Protein AF-A0A1C0VUK7-F1 (afdb_monomer_lite)

Foldseek 3Di:
DDPQDPQDPDKAFLVRLCVVLVNPDSVVVVVQCVLVPHDCVVRIDDSVSVNSSSVVSCCCPVVVDDPVVVSVVVVVVVQVPPDDDPVVVVVVVVVVVVVVVVVVVVVVVVVVVVVVVVVVVVVVVVVVVVVVVVVVVVVVVVVVCVVVVPPPPDVVVVVVCVVVDCPDDDDPDDDDDDDDDDDDPDDDDDD

pLDDT: mean 73.07, std 16.45, range [30.44, 89.5]

Sequence (191 aa):
MSDFKVTPEVQLNIAQMLERYQLEDEAILRRWAKLHGINSSRGFYYPTEVDLIDHVHHHIYNLGMSIADYQNLLDRRRNNAQPATESNKSIANQVADEAYDAIEMLTEQYSEAIDLMGERIADHFVDELDLSVMRHLAKKVKDRRKLNGQGKPNRFLQVIKAVLQPGGNTLLVPKSSEQASLELEHNHRLG

Structure (mmCIF, N/CA/C/O backbone):
data_AF-A0A1C0VUK7-F1
#
_entry.id   AF-A0A1C0VUK7-F1
#
loop_
_atom_site.group_PDB
_atom_site.id
_atom_site.type_symbol
_atom_site.label_atom_id
_atom_site.label_alt_id
_atom_site.label_comp_id
_atom_site.label_asym_id
_atom_site.label_entity_id
_atom_site.label_seq_id
_atom_site.pdbx_PDB_ins_code
_atom_site.Cartn_x
_atom_site.Cartn_y
_atom_site.Cartn_z
_atom_site.occupancy
_atom_site.B_iso_or_equiv
_atom_site.auth_seq_id
_atom_site.auth_comp_id
_atom_site.auth_asym_id
_atom_site.auth_atom_id
_atom_site.pdbx_PDB_model_num
ATOM 1 N N . MET A 1 1 ? 8.438 3.038 8.814 1.00 39.16 1 MET A N 1
ATOM 2 C CA . MET A 1 1 ? 9.351 4.170 8.541 1.00 39.16 1 MET A CA 1
ATOM 3 C C . MET A 1 1 ? 9.801 4.009 7.100 1.00 39.16 1 MET A C 1
ATOM 5 O O . MET A 1 1 ? 10.040 2.881 6.703 1.00 39.16 1 MET A O 1
ATOM 9 N N . SER A 1 2 ? 9.753 5.073 6.303 1.00 42.59 2 SER A N 1
ATOM 10 C CA . SER A 1 2 ? 10.046 5.026 4.866 1.00 42.59 2 SER A CA 1
ATOM 11 C C . SER A 1 2 ? 11.547 4.805 4.644 1.00 42.59 2 SER A C 1
ATOM 13 O O . SER A 1 2 ? 12.337 5.586 5.164 1.00 42.59 2 SER A O 1
ATOM 15 N N . ASP A 1 3 ? 11.931 3.765 3.900 1.00 58.56 3 ASP A N 1
ATOM 16 C CA . ASP A 1 3 ? 13.336 3.453 3.564 1.00 58.56 3 ASP A CA 1
ATOM 17 C C . ASP A 1 3 ? 13.929 4.372 2.479 1.00 58.56 3 ASP A C 1
ATOM 19 O O . ASP A 1 3 ? 15.081 4.203 2.075 1.00 58.56 3 ASP A O 1
ATOM 23 N N . PHE A 1 4 ? 13.149 5.334 1.979 1.00 60.16 4 PHE A N 1
ATOM 24 C CA . PHE A 1 4 ? 13.616 6.301 0.992 1.00 60.16 4 PHE A CA 1
ATOM 25 C C . PHE A 1 4 ? 14.641 7.242 1.624 1.00 60.16 4 PHE A C 1
ATOM 27 O O . PHE A 1 4 ? 14.366 7.921 2.619 1.00 60.16 4 PHE A O 1
ATOM 34 N N . LYS A 1 5 ? 15.847 7.268 1.053 1.00 67.38 5 LYS A N 1
ATOM 35 C CA . LYS A 1 5 ? 16.922 8.141 1.524 1.00 67.38 5 LYS A CA 1
ATOM 36 C C . LYS A 1 5 ? 16.628 9.553 1.029 1.00 67.38 5 LYS A C 1
ATOM 38 O O . LYS A 1 5 ? 16.150 9.726 -0.085 1.00 67.38 5 LYS A O 1
ATOM 43 N N . VAL A 1 6 ? 16.950 10.576 1.826 1.00 71.50 6 VAL A N 1
ATOM 44 C CA . VAL A 1 6 ? 16.711 11.984 1.449 1.00 71.50 6 VAL A CA 1
ATOM 45 C C . VAL A 1 6 ? 17.299 12.253 0.063 1.00 71.50 6 VAL A C 1
ATOM 47 O O . VAL A 1 6 ? 18.496 12.008 -0.150 1.00 71.50 6 VAL A O 1
ATOM 50 N N . THR A 1 7 ? 16.458 12.690 -0.876 1.00 70.12 7 THR A N 1
ATOM 51 C CA . THR A 1 7 ? 16.862 13.024 -2.243 1.00 70.12 7 THR A CA 1
ATOM 52 C C . THR A 1 7 ? 17.975 14.070 -2.190 1.00 70.12 7 THR A C 1
ATOM 54 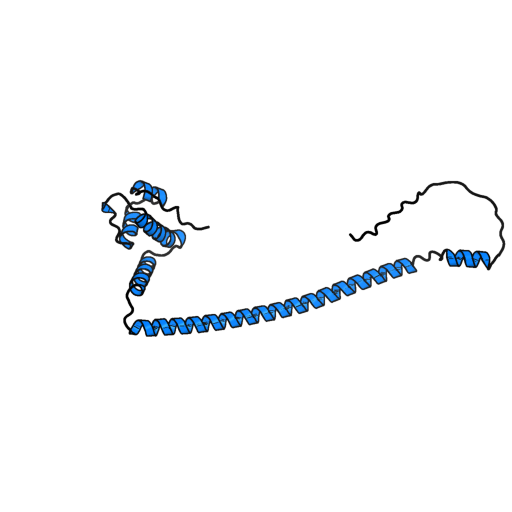O O . THR A 1 7 ? 17.817 15.091 -1.517 1.00 70.12 7 THR A O 1
ATOM 57 N N . PRO A 1 8 ? 19.131 13.827 -2.825 1.00 73.31 8 PRO A N 1
ATOM 58 C CA . PRO A 1 8 ? 20.230 14.780 -2.791 1.00 73.31 8 PRO A CA 1
ATOM 59 C C . PRO A 1 8 ? 19.867 16.039 -3.586 1.00 73.31 8 PRO A C 1
ATOM 61 O O . PRO A 1 8 ? 19.327 15.951 -4.680 1.00 73.31 8 PRO A O 1
ATOM 64 N N . GLU A 1 9 ? 20.222 17.218 -3.078 1.00 72.88 9 GLU A N 1
ATOM 65 C CA . GLU A 1 9 ? 20.041 18.486 -3.810 1.00 72.88 9 GLU A CA 1
ATOM 66 C C . GLU A 1 9 ? 21.128 18.710 -4.881 1.00 72.88 9 GLU A C 1
ATOM 68 O O . GLU A 1 9 ? 21.025 19.602 -5.723 1.00 72.88 9 GLU A O 1
ATOM 73 N N . VAL A 1 10 ? 22.182 17.888 -4.859 1.00 79.88 10 VAL A N 1
ATOM 74 C CA . VAL A 1 10 ? 23.380 18.008 -5.698 1.00 79.88 10 VAL A CA 1
ATOM 75 C C . VAL A 1 10 ? 23.589 16.722 -6.497 1.00 79.88 10 VAL A C 1
ATOM 77 O O . VAL A 1 10 ? 23.174 15.640 -6.088 1.00 79.88 10 VAL A O 1
ATOM 80 N N . GLN A 1 11 ? 24.247 16.842 -7.650 1.00 84.81 11 GLN A N 1
ATOM 81 C CA . GLN A 1 11 ? 24.650 15.693 -8.458 1.00 84.81 11 GLN A CA 1
ATOM 82 C C . GLN A 1 11 ? 25.606 14.789 -7.671 1.00 84.81 11 GLN A C 1
ATOM 84 O O . GLN A 1 11 ? 26.551 15.276 -7.048 1.00 84.81 11 GLN A O 1
ATOM 89 N N . LEU A 1 12 ? 25.374 13.479 -7.733 1.00 84.50 12 LEU A N 1
ATOM 90 C CA . LEU A 1 12 ? 26.200 12.483 -7.053 1.00 84.50 12 LEU A CA 1
ATOM 91 C C . LEU A 1 12 ? 27.107 11.765 -8.045 1.00 84.50 12 LEU A C 1
ATOM 93 O O . LEU A 1 12 ? 26.668 11.358 -9.118 1.00 84.50 12 LEU A O 1
ATOM 97 N N . ASN A 1 13 ? 28.372 11.575 -7.687 1.00 88.25 13 ASN A N 1
ATOM 98 C CA . ASN A 1 13 ? 29.284 10.748 -8.473 1.00 88.25 13 ASN A CA 1
ATOM 99 C C . ASN A 1 13 ? 29.038 9.244 -8.221 1.00 88.25 13 ASN A C 1
ATOM 101 O O . ASN A 1 13 ? 28.309 8.853 -7.308 1.00 88.25 13 ASN A O 1
ATOM 105 N N . ILE A 1 14 ? 29.657 8.382 -9.033 1.00 85.56 14 ILE A N 1
ATOM 106 C CA . ILE A 1 14 ? 29.506 6.919 -8.911 1.00 85.56 14 ILE A CA 1
ATOM 107 C C . ILE A 1 14 ? 29.899 6.414 -7.514 1.00 85.56 14 ILE A C 1
ATOM 109 O O . ILE A 1 14 ? 29.173 5.608 -6.944 1.00 85.56 14 ILE A O 1
ATOM 113 N N . ALA A 1 15 ? 31.000 6.905 -6.939 1.00 86.38 15 ALA A N 1
ATOM 114 C CA . ALA A 1 15 ? 31.465 6.468 -5.621 1.00 86.38 15 ALA A CA 1
ATOM 115 C C . ALA A 1 15 ? 30.451 6.795 -4.510 1.00 86.38 15 ALA A C 1
ATOM 117 O O . ALA A 1 15 ? 30.138 5.937 -3.691 1.00 86.38 15 ALA A O 1
ATOM 118 N N . GLN A 1 16 ? 29.872 7.997 -4.541 1.00 88.00 16 GLN A N 1
ATOM 119 C CA . GLN A 1 16 ? 28.822 8.433 -3.620 1.00 88.00 16 GLN A CA 1
ATOM 120 C C . GLN A 1 16 ? 27.546 7.604 -3.782 1.00 88.00 16 GLN A C 1
ATOM 122 O O . GLN A 1 16 ? 26.883 7.304 -2.795 1.00 88.00 16 GLN A O 1
ATOM 127 N N . MET A 1 17 ? 27.201 7.206 -5.009 1.00 87.06 17 MET A N 1
ATOM 128 C CA . MET A 1 17 ? 26.064 6.316 -5.256 1.00 87.06 17 MET A CA 1
ATOM 129 C C . MET A 1 17 ? 26.317 4.907 -4.707 1.00 87.06 17 MET A C 1
ATOM 131 O O . MET A 1 17 ? 25.441 4.342 -4.059 1.00 87.06 17 MET A O 1
ATOM 135 N N . LEU A 1 18 ? 27.511 4.348 -4.921 1.00 88.31 18 LEU A N 1
ATOM 136 C CA . LEU A 1 18 ? 27.880 3.030 -4.396 1.00 88.31 18 LEU A CA 1
ATOM 137 C C . LEU A 1 18 ? 27.868 3.009 -2.865 1.00 88.31 18 LEU A C 1
ATOM 139 O O . LEU A 1 18 ? 27.258 2.122 -2.274 1.00 88.31 18 LEU A O 1
ATOM 143 N N . GLU A 1 19 ? 28.451 4.027 -2.229 1.00 86.94 19 GLU A N 1
ATOM 144 C CA . GLU A 1 19 ? 28.416 4.197 -0.774 1.00 86.94 19 GLU A CA 1
ATOM 145 C C . GLU A 1 19 ? 26.977 4.357 -0.269 1.00 86.94 19 GLU A C 1
ATOM 147 O O . GLU A 1 19 ? 26.558 3.685 0.677 1.00 86.94 19 GLU A O 1
ATOM 152 N N . ARG A 1 20 ? 26.178 5.190 -0.948 1.00 85.94 20 ARG A N 1
ATOM 153 C CA . ARG A 1 20 ? 24.778 5.415 -0.592 1.00 85.94 20 ARG A CA 1
ATOM 154 C C . ARG A 1 20 ? 23.975 4.127 -0.645 1.00 85.94 20 ARG A C 1
ATOM 156 O O . ARG A 1 20 ? 23.164 3.935 0.244 1.00 85.94 20 ARG A O 1
ATOM 163 N N . TYR A 1 21 ? 24.162 3.250 -1.621 1.00 85.25 21 TYR A N 1
ATOM 164 C CA . TYR A 1 21 ? 23.374 2.016 -1.739 1.00 85.25 21 TYR A CA 1
ATOM 165 C C . TYR A 1 21 ? 24.074 0.772 -1.185 1.00 85.25 21 TYR A C 1
ATOM 167 O O . TYR A 1 21 ? 23.543 -0.322 -1.330 1.00 85.25 21 TYR A O 1
ATOM 175 N N . GLN A 1 22 ? 25.238 0.934 -0.543 1.00 85.69 22 GLN A N 1
ATOM 176 C CA . GLN A 1 22 ? 26.073 -0.174 -0.060 1.00 85.69 22 GLN A CA 1
ATOM 177 C C . GLN A 1 22 ? 26.335 -1.218 -1.160 1.00 85.69 22 GLN A C 1
ATOM 179 O O . GLN A 1 22 ? 26.301 -2.424 -0.928 1.00 85.69 22 GLN A O 1
ATOM 184 N N . LEU A 1 23 ? 26.561 -0.739 -2.384 1.00 85.25 23 LEU A N 1
ATOM 185 C CA . LEU A 1 23 ? 26.831 -1.579 -3.543 1.00 85.25 23 LEU A CA 1
ATOM 186 C C . LEU A 1 23 ? 28.338 -1.781 -3.686 1.00 85.25 23 LEU A C 1
ATOM 188 O O . LEU A 1 23 ? 29.099 -0.818 -3.736 1.00 85.25 23 LEU A O 1
ATOM 192 N N . GLU A 1 24 ? 28.755 -3.037 -3.812 1.00 83.69 24 GLU A N 1
ATOM 193 C CA . GLU A 1 24 ? 30.164 -3.399 -4.014 1.00 83.69 24 GLU A CA 1
ATOM 194 C C . GLU A 1 24 ? 30.605 -3.265 -5.480 1.00 83.69 24 GLU A C 1
ATOM 196 O O . GLU A 1 24 ? 31.791 -3.104 -5.760 1.00 83.69 24 GLU A O 1
ATOM 201 N N . ASP A 1 25 ? 29.655 -3.313 -6.422 1.00 85.94 25 ASP A N 1
ATOM 202 C CA . ASP A 1 25 ? 29.933 -3.351 -7.858 1.00 85.94 25 ASP A CA 1
ATOM 203 C C . ASP A 1 25 ? 29.197 -2.242 -8.626 1.00 85.94 25 ASP A C 1
ATOM 205 O O . ASP A 1 25 ? 27.964 -2.133 -8.624 1.00 85.94 25 ASP A O 1
ATOM 209 N N . GLU A 1 26 ? 29.972 -1.454 -9.372 1.00 86.62 26 GLU A N 1
ATOM 210 C CA . GLU A 1 26 ? 29.486 -0.447 -10.314 1.00 86.62 26 GLU A CA 1
ATOM 211 C C . GLU A 1 26 ? 28.596 -1.051 -11.410 1.00 86.62 26 GLU A C 1
ATOM 213 O O . GLU A 1 26 ? 27.672 -0.393 -11.902 1.00 86.62 26 GLU A O 1
ATOM 218 N N . ALA A 1 27 ? 28.810 -2.315 -11.781 1.00 85.75 27 ALA A N 1
ATOM 219 C CA . ALA A 1 27 ? 27.993 -2.987 -12.780 1.00 85.75 27 ALA A CA 1
ATOM 220 C C . ALA A 1 27 ? 26.525 -3.112 -12.342 1.00 85.75 27 ALA A C 1
ATOM 222 O O . ALA A 1 27 ? 25.633 -3.035 -13.192 1.00 85.75 27 ALA A O 1
ATOM 223 N N . ILE A 1 28 ? 26.253 -3.260 -11.040 1.00 85.81 28 ILE A N 1
ATOM 224 C CA . ILE A 1 28 ? 24.886 -3.323 -10.500 1.00 85.81 28 ILE A CA 1
ATOM 225 C C . ILE A 1 28 ? 24.210 -1.961 -10.658 1.00 85.81 28 ILE A C 1
ATOM 227 O O . ILE A 1 28 ? 23.118 -1.872 -11.223 1.00 85.81 28 ILE A O 1
ATOM 231 N N . LEU A 1 29 ? 24.905 -0.889 -10.274 1.00 86.25 29 LEU A N 1
ATOM 232 C CA . LEU A 1 29 ? 24.411 0.478 -10.422 1.00 86.25 29 LEU A CA 1
ATOM 233 C C . LEU A 1 29 ? 24.131 0.829 -11.895 1.00 86.25 29 LEU A C 1
ATOM 235 O O . LEU A 1 29 ? 23.090 1.398 -12.222 1.00 86.25 29 LEU A O 1
ATOM 239 N N . ARG A 1 30 ? 25.016 0.423 -12.814 1.00 87.44 30 ARG A N 1
ATOM 240 C CA . ARG A 1 30 ? 24.817 0.600 -14.264 1.00 87.44 30 ARG A CA 1
ATOM 241 C C . ARG A 1 30 ? 23.620 -0.187 -14.793 1.00 87.44 30 ARG A C 1
ATOM 243 O O . ARG A 1 30 ? 22.896 0.308 -15.656 1.00 87.44 30 ARG A O 1
ATOM 250 N N . ARG A 1 31 ? 23.389 -1.407 -14.294 1.00 86.62 31 ARG A N 1
ATOM 251 C CA . ARG A 1 31 ? 22.198 -2.196 -14.655 1.00 86.62 31 ARG A CA 1
ATOM 252 C C . ARG A 1 31 ? 20.924 -1.490 -14.212 1.00 86.62 31 ARG A C 1
ATOM 254 O O . ARG A 1 31 ? 19.985 -1.428 -14.995 1.00 86.62 31 ARG A O 1
ATOM 261 N N . TRP A 1 32 ? 20.908 -0.923 -13.011 1.00 88.38 32 TRP A N 1
ATOM 262 C CA . TRP A 1 32 ? 19.764 -0.175 -12.489 1.00 88.38 32 TRP A CA 1
ATOM 263 C C . TRP A 1 32 ? 19.473 1.094 -13.270 1.00 88.38 32 TRP A C 1
ATOM 265 O O . TRP A 1 32 ? 18.335 1.329 -13.664 1.00 88.38 32 TRP A O 1
ATOM 275 N N . ALA A 1 33 ? 20.512 1.861 -13.581 1.00 87.00 33 ALA A N 1
ATOM 276 C CA . ALA A 1 33 ? 20.399 3.032 -14.435 1.00 87.00 33 ALA A CA 1
ATOM 277 C C . ALA A 1 33 ? 19.828 2.679 -15.818 1.00 87.00 33 ALA A C 1
ATOM 279 O O . ALA A 1 33 ? 18.946 3.371 -16.328 1.00 87.00 33 ALA A O 1
ATOM 280 N N . LYS A 1 34 ? 20.250 1.544 -16.391 1.00 88.38 34 LYS A N 1
ATOM 281 C CA . LYS A 1 34 ? 19.739 1.057 -17.678 1.00 88.38 34 LYS A CA 1
ATOM 282 C C . LYS A 1 34 ? 18.237 0.749 -17.653 1.00 88.38 34 LYS A C 1
ATOM 284 O O . LYS A 1 34 ? 17.593 0.943 -18.680 1.00 88.38 34 LYS A O 1
ATOM 289 N N . LEU A 1 35 ? 17.671 0.321 -16.518 1.00 86.19 35 LEU A N 1
ATOM 290 C CA . LEU A 1 35 ? 16.224 0.065 -16.387 1.00 86.19 35 LEU A CA 1
ATOM 291 C C . LEU A 1 35 ? 15.389 1.324 -16.641 1.00 86.19 35 LEU A C 1
ATOM 293 O O . LEU A 1 35 ? 14.294 1.232 -17.182 1.00 86.19 35 LEU A O 1
ATOM 297 N N . HIS A 1 36 ? 15.939 2.491 -16.311 1.00 84.75 36 HIS A N 1
ATOM 298 C CA . HIS A 1 36 ? 15.297 3.793 -16.505 1.00 84.75 36 HIS A CA 1
ATOM 299 C C . HIS A 1 36 ? 15.849 4.573 -17.703 1.00 84.75 36 HIS A C 1
ATOM 301 O O . HIS A 1 36 ? 15.517 5.739 -17.890 1.00 84.75 36 HIS A O 1
ATOM 307 N N . GLY A 1 37 ? 16.707 3.956 -18.524 1.00 82.69 37 GLY A N 1
ATOM 308 C CA . GLY A 1 37 ? 17.339 4.625 -19.665 1.00 82.69 37 GLY A CA 1
ATOM 309 C C . GLY A 1 37 ? 18.333 5.729 -19.280 1.00 82.69 37 GLY A C 1
ATOM 310 O O . GLY A 1 37 ? 18.647 6.583 -20.109 1.00 82.69 37 GLY A O 1
ATOM 311 N N . ILE A 1 38 ? 18.837 5.721 -18.044 1.00 85.88 38 ILE A N 1
ATOM 312 C CA . ILE A 1 38 ? 19.801 6.703 -17.541 1.00 85.88 38 ILE A CA 1
ATOM 313 C C . ILE A 1 38 ? 21.184 6.418 -18.140 1.00 85.88 38 ILE A C 1
ATOM 315 O O . ILE A 1 38 ? 21.652 5.276 -18.177 1.00 85.88 38 ILE A O 1
ATOM 319 N N . ASN A 1 39 ? 21.869 7.467 -18.601 1.00 81.75 39 ASN A N 1
ATOM 320 C CA . ASN A 1 39 ? 23.201 7.343 -19.187 1.00 81.75 39 ASN A CA 1
ATOM 321 C C . ASN A 1 39 ? 24.304 7.390 -18.114 1.00 81.75 39 ASN A C 1
ATOM 323 O O . ASN A 1 39 ? 24.876 8.445 -17.839 1.00 81.75 39 ASN A O 1
ATOM 327 N N . SER A 1 40 ? 24.664 6.223 -17.574 1.00 72.38 40 SER A N 1
ATOM 328 C CA . SER A 1 40 ? 25.725 6.070 -16.563 1.00 72.38 40 SER A CA 1
ATOM 329 C C . SER A 1 40 ? 27.145 6.389 -17.044 1.00 72.38 40 SER A C 1
ATOM 331 O O . SER A 1 40 ? 28.065 6.444 -16.232 1.00 72.38 40 SER A O 1
ATOM 333 N N . SER A 1 41 ? 27.374 6.586 -18.347 1.00 74.38 41 SER A N 1
ATOM 334 C CA . SER A 1 41 ? 28.716 6.867 -18.887 1.00 74.38 41 SER A CA 1
ATOM 335 C C . SER A 1 41 ? 29.232 8.266 -18.538 1.00 74.38 41 SER A C 1
ATOM 337 O O . SER A 1 41 ? 30.395 8.565 -18.787 1.00 74.38 41 SER A O 1
ATOM 339 N N . ARG A 1 42 ? 28.380 9.123 -17.962 1.00 79.12 42 ARG A N 1
ATOM 340 C CA . ARG A 1 42 ? 28.719 10.494 -17.557 1.00 79.12 42 ARG A CA 1
ATOM 341 C C . ARG A 1 42 ? 29.528 10.565 -16.259 1.00 79.12 42 ARG A C 1
ATOM 343 O O . ARG A 1 42 ? 30.191 11.565 -16.026 1.00 79.12 42 ARG A O 1
ATOM 350 N N . GLY A 1 43 ? 29.499 9.518 -15.432 1.00 79.50 43 GLY A N 1
ATOM 351 C CA . GLY A 1 43 ? 30.227 9.482 -14.155 1.00 79.50 43 GLY A CA 1
ATOM 352 C C . GLY A 1 43 ? 29.537 10.206 -12.991 1.00 79.50 43 GLY A C 1
ATOM 353 O O . GLY A 1 43 ? 30.047 10.174 -11.870 1.00 79.50 43 GLY A O 1
ATOM 354 N N . PHE A 1 44 ? 28.379 10.821 -13.233 1.00 85.44 44 PHE A N 1
ATOM 355 C CA . PHE A 1 44 ? 27.551 11.501 -12.238 1.00 85.44 44 PHE A CA 1
ATOM 356 C C . PHE A 1 44 ? 26.060 11.282 -12.524 1.00 85.44 44 PHE A C 1
ATOM 358 O O . PHE A 1 44 ? 25.684 11.016 -13.667 1.00 85.44 44 PHE A O 1
ATOM 365 N N . TYR A 1 45 ? 25.242 11.398 -11.479 1.00 86.62 45 TYR A N 1
ATOM 366 C CA . TYR A 1 45 ? 23.795 11.213 -11.475 1.00 86.62 45 TYR A CA 1
ATOM 367 C C . TYR A 1 45 ? 23.105 12.480 -10.971 1.00 86.62 45 TYR A C 1
ATOM 369 O O . TYR A 1 45 ? 23.492 13.043 -9.942 1.00 86.62 45 TYR A O 1
ATOM 377 N N . TYR A 1 46 ? 22.079 12.929 -11.687 1.00 88.75 46 TYR A N 1
ATOM 378 C CA . TYR A 1 46 ? 21.235 14.044 -11.262 1.00 88.75 46 TYR A CA 1
ATOM 379 C C . TYR A 1 46 ? 20.299 13.628 -10.120 1.00 88.75 46 TYR A C 1
ATOM 381 O O . TYR A 1 46 ? 19.912 12.465 -10.065 1.00 88.75 46 TYR A O 1
ATOM 389 N N . PRO A 1 47 ? 19.853 14.558 -9.257 1.00 86.06 47 PRO A N 1
ATOM 390 C CA . PRO A 1 47 ? 18.880 14.273 -8.196 1.00 86.06 47 PRO A CA 1
ATOM 391 C C . PRO A 1 47 ? 17.671 13.440 -8.644 1.00 86.06 47 PRO A C 1
ATOM 393 O O . PRO A 1 47 ? 17.333 12.441 -8.020 1.00 86.06 47 PRO A O 1
ATOM 396 N N . THR A 1 48 ? 17.095 13.782 -9.798 1.00 85.69 48 THR A N 1
ATOM 397 C CA . THR A 1 48 ? 15.962 13.061 -10.392 1.00 85.69 48 THR A CA 1
ATOM 398 C C . THR A 1 48 ? 16.314 11.637 -10.820 1.00 85.69 48 THR A C 1
ATOM 400 O O . THR A 1 48 ? 15.472 10.747 -10.779 1.00 85.69 48 THR A O 1
ATOM 403 N N . GLU A 1 49 ? 17.556 11.399 -11.237 1.00 87.56 49 GLU A N 1
ATOM 404 C CA . GLU A 1 49 ? 18.059 10.066 -11.560 1.00 87.56 49 GLU A CA 1
ATOM 405 C C . GLU A 1 49 ? 18.311 9.265 -10.281 1.00 87.56 49 GLU A C 1
ATOM 407 O O . GLU A 1 49 ? 18.031 8.070 -10.254 1.00 87.56 49 GLU A O 1
ATOM 412 N N . VAL A 1 50 ? 18.775 9.912 -9.208 1.00 87.19 50 VAL A N 1
ATOM 413 C CA . VAL A 1 50 ? 18.947 9.277 -7.895 1.00 87.19 50 VAL A CA 1
ATOM 414 C C . VAL A 1 50 ? 17.609 8.788 -7.348 1.00 87.19 50 VAL A C 1
ATOM 416 O O . VAL A 1 50 ? 17.550 7.657 -6.882 1.00 87.19 50 VAL A O 1
ATOM 419 N N . ASP A 1 51 ? 16.526 9.557 -7.487 1.00 86.81 51 ASP A N 1
ATOM 420 C CA . ASP A 1 51 ? 15.180 9.112 -7.088 1.00 86.81 51 ASP A CA 1
ATOM 421 C C . ASP A 1 51 ? 14.751 7.834 -7.828 1.00 86.81 51 ASP A C 1
ATOM 423 O O . ASP A 1 51 ? 14.229 6.887 -7.233 1.00 86.81 51 ASP A O 1
ATOM 427 N N . LEU A 1 52 ? 15.026 7.765 -9.134 1.00 87.81 52 LEU A N 1
ATOM 428 C CA . LEU A 1 52 ? 14.744 6.574 -9.937 1.00 87.81 52 LEU A CA 1
ATOM 429 C C . LEU A 1 52 ? 15.575 5.372 -9.475 1.00 87.81 52 LEU A C 1
ATOM 431 O O . LEU A 1 52 ? 15.062 4.253 -9.449 1.00 87.81 52 LEU A O 1
ATOM 435 N N . ILE A 1 53 ? 16.829 5.585 -9.075 1.00 88.44 53 ILE A N 1
ATOM 436 C CA . ILE A 1 53 ? 17.674 4.532 -8.503 1.00 88.44 53 ILE A CA 1
ATOM 437 C C . ILE A 1 53 ? 17.190 4.121 -7.103 1.00 88.44 53 ILE A C 1
ATOM 439 O O . ILE A 1 53 ? 17.144 2.924 -6.825 1.00 88.44 53 ILE A O 1
ATOM 443 N N . ASP A 1 54 ? 16.747 5.056 -6.259 1.00 87.81 54 ASP A N 1
ATOM 444 C CA . ASP A 1 54 ? 16.120 4.779 -4.955 1.00 87.81 54 ASP A CA 1
ATOM 445 C C . ASP A 1 54 ? 14.894 3.867 -5.137 1.00 87.81 54 ASP A C 1
ATOM 447 O O . ASP A 1 54 ? 14.721 2.885 -4.411 1.00 87.81 54 ASP A O 1
ATOM 451 N N . HIS A 1 55 ? 14.081 4.119 -6.170 1.00 88.31 55 HIS A N 1
ATOM 452 C CA . HIS A 1 55 ? 12.942 3.266 -6.510 1.00 88.31 55 HIS A CA 1
ATOM 453 C C . HIS A 1 55 ? 13.375 1.841 -6.876 1.00 88.31 55 HIS A C 1
ATOM 455 O O . HIS A 1 55 ? 12.718 0.881 -6.463 1.00 88.31 55 HIS A O 1
ATOM 461 N N . VAL A 1 56 ? 14.449 1.689 -7.658 1.00 88.44 56 VAL A N 1
ATOM 462 C CA . VAL A 1 56 ? 14.999 0.371 -8.018 1.00 88.44 56 VAL A CA 1
ATOM 463 C C . VAL A 1 56 ? 15.514 -0.342 -6.772 1.00 88.44 56 VAL A C 1
ATOM 465 O O . VAL A 1 56 ? 15.145 -1.490 -6.537 1.00 88.44 56 VAL A O 1
ATOM 468 N N . HIS A 1 57 ? 16.316 0.345 -5.958 1.00 88.75 57 HIS A N 1
ATOM 469 C CA . HIS A 1 57 ? 16.880 -0.199 -4.728 1.00 88.75 57 HIS A CA 1
ATOM 470 C C . HIS A 1 57 ? 15.776 -0.697 -3.791 1.00 88.75 57 HIS A C 1
ATOM 472 O O . HIS A 1 57 ? 15.822 -1.836 -3.333 1.00 88.75 57 HIS A O 1
ATOM 478 N N . HIS A 1 58 ? 14.738 0.112 -3.565 1.00 87.19 58 HIS A N 1
ATOM 479 C CA . HIS A 1 58 ? 13.618 -0.271 -2.713 1.00 87.19 58 HIS A CA 1
ATOM 480 C C . HIS A 1 58 ? 12.908 -1.537 -3.213 1.00 87.19 58 HIS A C 1
ATOM 482 O O . HIS A 1 58 ? 12.681 -2.467 -2.444 1.00 87.19 58 HIS A O 1
ATOM 488 N N . HIS A 1 59 ? 12.588 -1.618 -4.505 1.00 85.75 59 HIS A N 1
ATOM 489 C CA . HIS A 1 59 ? 11.841 -2.767 -5.019 1.00 85.75 59 HIS A CA 1
ATOM 490 C C . HIS A 1 59 ? 12.700 -4.031 -5.075 1.00 85.75 59 HIS A C 1
ATOM 492 O O . HIS A 1 59 ? 12.236 -5.103 -4.703 1.00 85.75 59 HIS A O 1
ATOM 498 N N . ILE A 1 60 ? 13.954 -3.919 -5.505 1.00 86.31 60 ILE A N 1
ATOM 499 C CA . ILE A 1 60 ? 14.809 -5.090 -5.709 1.00 86.31 60 ILE A CA 1
ATOM 500 C C . ILE A 1 60 ? 15.417 -5.575 -4.393 1.00 86.31 60 ILE A C 1
ATOM 502 O O . ILE A 1 60 ? 15.321 -6.760 -4.086 1.00 86.31 60 ILE A O 1
ATOM 506 N N . TYR A 1 61 ? 16.024 -4.685 -3.606 1.00 83.56 61 TYR A N 1
ATOM 507 C CA . TYR A 1 61 ? 16.716 -5.081 -2.377 1.00 83.56 61 TYR A CA 1
ATOM 508 C C . TYR A 1 61 ? 15.799 -5.113 -1.159 1.00 83.56 61 TYR A C 1
ATOM 510 O O . TYR A 1 61 ? 15.872 -6.070 -0.393 1.00 83.56 61 TYR A O 1
ATOM 518 N N . ASN A 1 62 ? 14.918 -4.124 -0.974 1.00 82.50 62 ASN A N 1
ATOM 519 C CA . ASN A 1 62 ? 14.099 -4.084 0.245 1.00 82.50 62 ASN A CA 1
ATOM 520 C C . ASN A 1 62 ? 12.863 -4.987 0.127 1.00 82.50 62 ASN A C 1
ATOM 522 O O . ASN A 1 62 ? 12.504 -5.657 1.091 1.00 82.50 62 ASN A O 1
ATOM 526 N N . LEU A 1 63 ? 12.219 -5.023 -1.046 1.00 84.81 63 LEU A N 1
ATOM 527 C CA . LEU A 1 63 ? 11.036 -5.859 -1.295 1.00 84.81 63 LEU A CA 1
ATOM 528 C C . LEU A 1 63 ? 11.367 -7.225 -1.919 1.00 84.81 63 LEU A C 1
ATOM 530 O O . LEU A 1 63 ? 10.466 -8.042 -2.098 1.00 84.81 63 LEU A O 1
ATOM 534 N N . GLY A 1 64 ? 12.635 -7.487 -2.258 1.00 85.19 64 GLY A N 1
ATOM 535 C CA . GLY A 1 64 ? 13.066 -8.766 -2.832 1.00 85.19 64 GLY A CA 1
ATOM 536 C C . GLY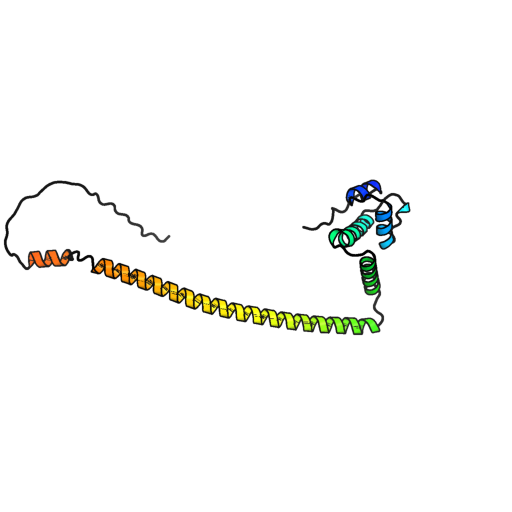 A 1 64 ? 12.512 -9.053 -4.234 1.00 85.19 64 GLY A C 1
ATOM 537 O O . GLY A 1 64 ? 12.430 -10.214 -4.633 1.00 85.19 64 GLY A O 1
ATOM 538 N N . MET A 1 65 ? 12.099 -8.025 -4.982 1.00 87.50 65 MET A N 1
ATOM 539 C CA . MET A 1 65 ? 11.559 -8.169 -6.336 1.00 87.50 65 MET A CA 1
ATOM 540 C C . MET A 1 65 ? 12.663 -8.544 -7.329 1.00 87.50 65 MET A C 1
ATOM 542 O O . MET A 1 65 ? 13.752 -7.966 -7.323 1.00 87.50 65 MET A O 1
ATOM 546 N N . SER A 1 66 ? 12.380 -9.474 -8.245 1.00 87.75 66 SER A N 1
ATOM 547 C CA . SER A 1 66 ? 13.334 -9.801 -9.303 1.00 87.75 66 SER A CA 1
ATOM 548 C C . SER A 1 66 ? 13.466 -8.650 -10.313 1.00 87.75 66 SER A C 1
ATOM 550 O O . SER A 1 66 ? 12.536 -7.872 -10.533 1.00 87.75 66 SER A O 1
ATOM 552 N N . ILE A 1 67 ? 14.617 -8.554 -10.990 1.00 85.19 67 ILE A N 1
ATOM 553 C CA . ILE A 1 67 ? 14.831 -7.550 -12.050 1.00 85.19 67 ILE A CA 1
ATOM 554 C C . ILE A 1 67 ? 13.788 -7.701 -13.173 1.00 85.19 67 ILE A C 1
ATOM 556 O O . ILE A 1 67 ? 13.347 -6.697 -13.729 1.00 85.19 67 ILE A O 1
ATOM 560 N N . ALA A 1 68 ? 13.377 -8.934 -13.493 1.00 85.06 68 ALA A N 1
ATOM 561 C CA . ALA A 1 68 ? 12.371 -9.207 -14.519 1.00 85.06 68 ALA A CA 1
ATOM 562 C C . ALA A 1 68 ? 10.978 -8.710 -14.098 1.00 85.06 68 ALA A C 1
ATOM 564 O O . ALA A 1 68 ? 10.284 -8.072 -14.887 1.00 85.06 68 ALA A O 1
ATOM 565 N N . ASP A 1 69 ? 10.594 -8.924 -12.839 1.00 85.25 69 ASP A N 1
ATOM 566 C CA . ASP A 1 69 ? 9.323 -8.422 -12.304 1.00 85.25 69 ASP A CA 1
ATOM 567 C C . ASP A 1 69 ? 9.307 -6.895 -12.239 1.00 85.25 69 ASP A C 1
ATOM 569 O O . ASP A 1 69 ? 8.303 -6.262 -12.570 1.00 85.25 69 ASP A O 1
ATOM 573 N N . TYR A 1 70 ? 10.445 -6.289 -11.897 1.00 86.62 70 TYR A N 1
ATOM 574 C CA . TYR A 1 70 ? 10.589 -4.840 -11.917 1.00 86.62 70 TYR A CA 1
ATOM 575 C C . TYR A 1 70 ? 10.474 -4.267 -13.338 1.00 86.62 70 TYR A C 1
ATOM 577 O O . TYR A 1 70 ? 9.817 -3.246 -13.537 1.00 86.62 70 TYR A O 1
ATOM 585 N N . GLN A 1 71 ? 11.051 -4.934 -14.343 1.00 85.81 71 GLN A N 1
ATOM 586 C CA . GLN A 1 71 ? 10.871 -4.566 -15.753 1.00 85.81 71 GLN A CA 1
ATOM 587 C C . GLN A 1 71 ? 9.403 -4.668 -16.177 1.00 85.81 71 GLN A C 1
ATOM 589 O O . GLN A 1 71 ? 8.864 -3.700 -16.707 1.00 85.81 71 GLN A O 1
ATOM 594 N N . ASN A 1 72 ? 8.721 -5.765 -15.838 1.00 85.62 72 ASN A N 1
ATOM 595 C CA . ASN A 1 72 ? 7.286 -5.922 -16.095 1.00 85.62 72 ASN A CA 1
ATOM 596 C C . ASN A 1 72 ? 6.457 -4.804 -15.442 1.00 85.62 72 ASN A C 1
ATOM 598 O O . ASN A 1 72 ? 5.481 -4.325 -16.020 1.00 85.62 72 ASN A O 1
ATOM 602 N N . LEU A 1 73 ? 6.839 -4.363 -14.242 1.00 86.25 73 LEU A N 1
ATOM 603 C CA . LEU A 1 73 ? 6.195 -3.253 -13.543 1.00 86.25 73 LEU A CA 1
ATOM 604 C C . LEU A 1 73 ? 6.413 -1.921 -14.280 1.00 86.25 73 LEU A C 1
ATOM 606 O O . LEU A 1 73 ? 5.474 -1.130 -14.412 1.00 86.25 73 LEU A O 1
ATOM 610 N N . LEU A 1 74 ? 7.622 -1.663 -14.786 1.00 85.44 74 LEU A N 1
ATOM 611 C CA . LEU A 1 74 ? 7.905 -0.492 -15.622 1.00 85.44 74 LEU A CA 1
ATOM 612 C C . LEU A 1 74 ? 7.120 -0.527 -16.938 1.00 85.44 74 LEU A C 1
ATOM 614 O O . LEU A 1 74 ? 6.520 0.482 -17.308 1.00 85.44 74 LEU A O 1
ATOM 618 N N . ASP A 1 75 ? 7.054 -1.682 -17.595 1.00 83.81 75 ASP A N 1
ATOM 619 C CA . ASP A 1 75 ? 6.326 -1.861 -18.852 1.00 83.81 75 ASP A CA 1
ATOM 620 C C . ASP A 1 75 ? 4.817 -1.686 -18.664 1.00 83.81 75 ASP A C 1
ATOM 622 O O . ASP A 1 75 ? 4.173 -0.994 -19.450 1.00 83.81 75 ASP A O 1
ATOM 626 N N . ARG A 1 76 ? 4.242 -2.208 -17.571 1.00 81.62 76 ARG A N 1
ATOM 627 C CA . ARG A 1 76 ? 2.839 -1.949 -17.200 1.00 81.62 76 ARG A CA 1
ATOM 628 C C . ARG A 1 76 ? 2.575 -0.462 -16.990 1.00 81.62 76 ARG A C 1
ATOM 630 O O . ARG A 1 76 ? 1.592 0.058 -17.512 1.00 81.62 76 ARG A O 1
ATOM 637 N N . ARG A 1 77 ? 3.458 0.246 -16.276 1.00 81.00 77 ARG A N 1
ATOM 638 C CA . ARG A 1 77 ? 3.332 1.703 -16.091 1.00 81.00 77 ARG A CA 1
ATOM 639 C C . ARG A 1 77 ? 3.426 2.457 -17.415 1.00 81.00 77 ARG A C 1
ATOM 641 O O . ARG A 1 77 ? 2.658 3.389 -17.632 1.00 81.00 77 ARG A O 1
ATOM 648 N N . ARG A 1 78 ? 4.316 2.034 -18.312 1.00 75.94 78 ARG A N 1
ATOM 649 C CA . ARG A 1 78 ? 4.469 2.623 -19.646 1.00 75.94 78 ARG A CA 1
ATOM 650 C C . ARG A 1 78 ? 3.243 2.385 -20.529 1.00 75.94 78 ARG A C 1
ATOM 652 O O . ARG A 1 78 ? 2.802 3.312 -21.200 1.00 75.94 78 ARG A O 1
ATOM 659 N N . ASN A 1 79 ? 2.677 1.182 -20.493 1.00 69.69 79 ASN A N 1
ATOM 660 C CA . ASN A 1 79 ? 1.479 0.826 -21.254 1.00 69.69 79 ASN A CA 1
ATOM 661 C C . ASN A 1 79 ? 0.231 1.546 -20.724 1.00 69.69 79 ASN A C 1
ATOM 663 O O . ASN A 1 79 ? -0.594 1.990 -21.515 1.00 69.69 79 ASN A O 1
ATOM 667 N N . ASN A 1 80 ? 0.134 1.752 -19.407 1.00 63.59 80 ASN A N 1
ATOM 668 C CA . ASN A 1 80 ? -0.940 2.538 -18.793 1.00 63.59 80 ASN A CA 1
ATOM 669 C C . ASN A 1 80 ? -0.811 4.052 -19.053 1.00 63.59 80 ASN A C 1
ATOM 671 O O . ASN A 1 80 ? -1.798 4.774 -18.939 1.00 63.59 80 ASN A O 1
ATOM 675 N N . ALA A 1 81 ? 0.385 4.544 -19.396 1.00 59.78 81 ALA A N 1
ATOM 676 C CA . ALA A 1 81 ? 0.635 5.949 -19.726 1.00 59.78 81 ALA A CA 1
ATOM 677 C C . ALA A 1 81 ? 0.357 6.300 -21.203 1.00 59.78 81 ALA A C 1
ATOM 679 O O . ALA A 1 81 ? 0.390 7.478 -21.564 1.00 59.78 81 ALA A O 1
ATOM 680 N N . GLN A 1 82 ? 0.082 5.316 -22.070 1.00 49.97 82 GLN A N 1
ATOM 681 C CA . GLN A 1 82 ? -0.424 5.577 -23.420 1.00 49.97 82 GLN A CA 1
ATOM 682 C C . GLN A 1 82 ? -1.954 5.735 -23.387 1.00 49.97 82 GLN A C 1
ATOM 684 O O . GLN A 1 82 ? -2.623 4.963 -22.699 1.00 49.97 82 GLN A O 1
ATOM 689 N N . PRO A 1 83 ? -2.546 6.700 -24.122 1.00 46.78 83 PRO A N 1
ATOM 690 C CA . PRO A 1 83 ? -3.997 6.812 -24.206 1.00 46.78 83 PRO A CA 1
ATOM 691 C C . PRO A 1 83 ? -4.545 5.526 -24.834 1.00 46.78 83 PRO A C 1
ATOM 693 O O . PRO A 1 83 ? -4.212 5.183 -25.967 1.00 46.78 83 PRO A O 1
ATOM 696 N N . ALA A 1 84 ? -5.333 4.794 -24.048 1.00 47.47 84 ALA A N 1
ATOM 697 C CA . ALA A 1 84 ? -5.818 3.461 -24.369 1.00 47.47 84 ALA A CA 1
ATOM 698 C C . ALA A 1 84 ? -6.518 3.405 -25.737 1.00 47.47 84 ALA A C 1
ATOM 700 O O . ALA A 1 84 ? -7.512 4.096 -25.969 1.00 47.47 84 ALA A O 1
ATOM 701 N N . THR A 1 85 ? -6.036 2.521 -26.612 1.00 50.38 85 THR A N 1
ATOM 702 C CA . THR A 1 85 ? -6.820 1.978 -27.722 1.00 50.38 85 THR A CA 1
ATOM 703 C C . THR A 1 85 ? -8.046 1.247 -27.162 1.00 50.38 85 THR A C 1
ATOM 705 O O . THR A 1 85 ? -7.992 0.610 -26.108 1.00 50.38 85 THR A O 1
ATOM 708 N N . GLU A 1 86 ? -9.177 1.386 -27.851 1.00 51.97 86 GLU A N 1
ATOM 709 C CA . GLU A 1 86 ? -10.543 1.145 -27.356 1.00 51.97 86 GLU A CA 1
ATOM 710 C C . GLU A 1 86 ? -10.810 -0.262 -26.779 1.00 51.97 86 GLU A C 1
ATOM 712 O O . GLU A 1 86 ? -11.720 -0.418 -25.968 1.00 51.97 86 GLU A O 1
ATOM 717 N N . SER A 1 87 ? -9.984 -1.270 -27.085 1.00 50.88 87 SER A N 1
ATOM 718 C CA . SER A 1 87 ? -10.100 -2.615 -26.500 1.00 50.88 87 SER A CA 1
ATOM 719 C C . SER A 1 87 ? -9.694 -2.682 -25.021 1.00 50.88 87 SER A C 1
ATOM 721 O O . SER A 1 87 ? -10.291 -3.432 -24.252 1.00 50.88 87 SER A O 1
ATOM 723 N N . ASN A 1 88 ? -8.720 -1.875 -24.590 1.00 51.41 88 ASN A N 1
ATOM 724 C CA . ASN A 1 88 ? -8.227 -1.891 -23.207 1.00 51.41 88 ASN A CA 1
ATOM 725 C C . ASN A 1 88 ? -9.156 -1.138 -22.243 1.00 51.41 88 ASN A C 1
ATOM 727 O O . ASN A 1 88 ? -9.147 -1.427 -21.049 1.00 51.41 88 ASN A O 1
ATOM 731 N N . LYS A 1 89 ? -10.003 -0.227 -22.750 1.00 51.94 89 LYS A N 1
ATOM 732 C CA . LYS A 1 89 ? -11.078 0.398 -21.960 1.00 51.94 89 LYS A CA 1
ATOM 733 C C . LYS A 1 89 ? -12.121 -0.626 -21.516 1.00 51.94 89 LYS A C 1
ATOM 735 O O . LYS A 1 89 ? -12.573 -0.561 -20.385 1.00 51.94 89 LYS A O 1
ATOM 740 N N . SER A 1 90 ? -12.466 -1.588 -22.373 1.00 55.84 90 SER A N 1
ATOM 741 C CA . SER A 1 90 ? -13.447 -2.624 -22.030 1.00 55.84 90 SER A CA 1
ATOM 742 C C . SER A 1 90 ? -12.946 -3.552 -20.921 1.00 55.84 90 SER A C 1
ATOM 744 O O . SER A 1 90 ? -13.709 -3.881 -20.022 1.00 55.84 90 SER A O 1
ATOM 746 N N . ILE A 1 91 ? -11.671 -3.951 -20.969 1.00 58.59 91 ILE A N 1
ATOM 747 C CA . ILE A 1 91 ? -11.072 -4.842 -19.963 1.00 58.59 91 ILE A CA 1
ATOM 748 C C . ILE A 1 91 ? -10.832 -4.086 -18.651 1.00 58.59 91 ILE A C 1
ATOM 750 O O . ILE A 1 91 ? -11.120 -4.611 -17.585 1.00 58.59 91 ILE A O 1
ATOM 754 N N . ALA A 1 92 ? -10.355 -2.838 -18.709 1.00 59.75 92 ALA A N 1
ATOM 755 C CA . ALA A 1 92 ? -10.178 -2.0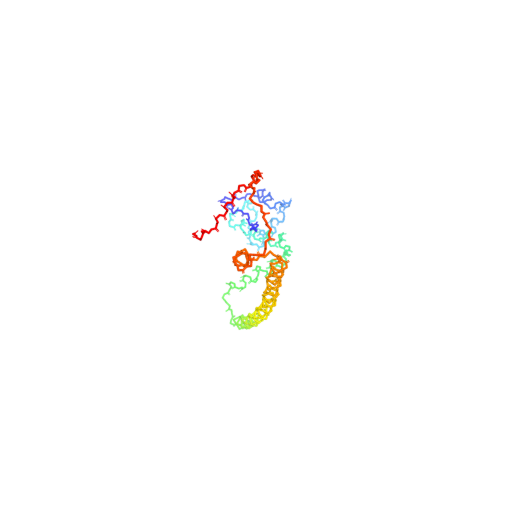11 -17.516 1.00 59.75 92 ALA A CA 1
ATOM 756 C C . ALA A 1 92 ? -11.510 -1.701 -16.816 1.00 59.75 92 ALA A C 1
ATOM 758 O O . ALA A 1 92 ? -11.550 -1.701 -15.592 1.00 59.75 92 ALA A O 1
ATOM 759 N N . ASN A 1 93 ? -12.590 -1.489 -17.576 1.00 59.62 93 ASN A N 1
ATOM 760 C CA . ASN A 1 93 ? -13.925 -1.305 -17.010 1.00 59.62 93 ASN A CA 1
ATOM 761 C C . ASN A 1 93 ? -14.447 -2.599 -16.369 1.00 59.62 93 ASN A C 1
ATOM 763 O O . ASN A 1 93 ? -14.928 -2.545 -15.252 1.00 59.62 93 ASN A O 1
ATOM 767 N N . GLN A 1 94 ? -14.265 -3.763 -17.003 1.00 61.38 94 GLN A N 1
ATOM 768 C CA . GLN A 1 94 ? -14.654 -5.053 -16.411 1.00 61.38 94 GLN A CA 1
ATOM 769 C C . GLN A 1 94 ? -13.868 -5.380 -15.136 1.00 61.38 94 GLN A C 1
ATOM 771 O O . GLN A 1 94 ? -14.453 -5.812 -14.154 1.00 61.38 94 GLN A O 1
ATOM 776 N N . VAL A 1 95 ? -12.556 -5.127 -15.122 1.00 67.50 95 VAL A N 1
ATOM 777 C CA . VAL A 1 95 ? -11.722 -5.316 -13.923 1.00 67.50 95 VAL A CA 1
ATOM 778 C C . VAL A 1 95 ? -12.082 -4.306 -12.832 1.00 67.50 95 VAL A C 1
ATOM 780 O O . VAL A 1 95 ? -12.001 -4.633 -11.652 1.00 67.50 95 VAL A O 1
ATOM 783 N N . ALA A 1 96 ? -12.468 -3.082 -13.202 1.00 70.00 96 ALA A N 1
ATOM 784 C CA . ALA A 1 96 ? -12.958 -2.099 -12.245 1.00 70.00 96 ALA A CA 1
ATOM 785 C C . ALA A 1 96 ? -14.295 -2.542 -11.640 1.00 70.00 96 ALA A C 1
ATOM 787 O O . ALA A 1 96 ? -14.417 -2.515 -10.422 1.00 70.00 96 ALA A O 1
ATOM 788 N N . ASP A 1 97 ? -15.243 -3.001 -12.457 1.00 69.12 97 ASP A N 1
ATOM 789 C CA . ASP A 1 97 ? -16.551 -3.485 -12.005 1.00 69.12 97 ASP A CA 1
ATOM 790 C C . ASP A 1 97 ? -16.402 -4.729 -11.106 1.00 69.12 97 ASP A C 1
ATOM 792 O O . ASP A 1 97 ? -16.922 -4.742 -9.995 1.00 69.12 97 ASP A O 1
ATOM 796 N N . GLU A 1 98 ? -15.581 -5.715 -11.492 1.00 70.62 98 GLU A N 1
ATOM 797 C CA . GLU A 1 98 ? -15.273 -6.883 -10.645 1.00 70.62 98 GLU A CA 1
ATOM 798 C C . GLU A 1 98 ? -14.577 -6.493 -9.331 1.00 70.62 98 GLU A C 1
ATOM 800 O O . GLU A 1 98 ? -14.812 -7.105 -8.287 1.00 70.62 98 GLU A O 1
ATOM 805 N N . ALA A 1 99 ? -13.714 -5.472 -9.354 1.00 71.31 99 ALA A N 1
ATOM 806 C CA . ALA A 1 99 ? -13.082 -4.960 -8.144 1.00 71.31 99 ALA A CA 1
ATOM 807 C C . ALA A 1 99 ? -14.084 -4.221 -7.245 1.00 71.31 99 ALA A C 1
ATOM 809 O O . ALA A 1 99 ? -13.990 -4.349 -6.025 1.00 71.31 99 ALA A O 1
ATOM 810 N N . TYR A 1 100 ? -15.033 -3.475 -7.815 1.00 76.88 100 TYR A N 1
ATOM 811 C CA . TYR A 1 100 ? -16.111 -2.836 -7.061 1.00 76.88 100 TYR A CA 1
ATOM 812 C C . TYR A 1 100 ? -17.022 -3.875 -6.405 1.00 76.88 100 TYR A C 1
ATOM 814 O O . TYR A 1 100 ? -17.248 -3.775 -5.200 1.00 76.88 100 TYR A O 1
ATOM 822 N N . ASP A 1 101 ? -17.427 -4.912 -7.139 1.00 78.31 101 ASP A N 1
ATOM 823 C CA . ASP A 1 101 ? -18.234 -6.016 -6.608 1.00 78.31 101 ASP A CA 1
ATOM 824 C C . ASP A 1 101 ? -17.494 -6.756 -5.480 1.00 78.31 101 ASP A C 1
ATOM 826 O O . ASP A 1 101 ? -18.053 -7.029 -4.418 1.00 78.31 101 ASP A O 1
ATOM 830 N N . ALA A 1 102 ? -16.196 -7.031 -5.655 1.00 82.19 102 ALA A N 1
ATOM 831 C CA . ALA A 1 102 ? -15.384 -7.665 -4.618 1.00 82.19 102 ALA A CA 1
ATOM 832 C C . ALA A 1 102 ? -15.234 -6.786 -3.363 1.00 82.19 102 ALA A C 1
ATOM 834 O O . ALA A 1 102 ? -15.239 -7.299 -2.241 1.00 82.19 102 ALA A O 1
ATOM 835 N N . ILE A 1 103 ? -15.098 -5.467 -3.534 1.00 81.88 103 ILE A N 1
ATOM 836 C CA . ILE A 1 103 ? -15.037 -4.510 -2.421 1.00 81.88 103 ILE A CA 1
ATOM 837 C C . ILE A 1 103 ? -16.382 -4.448 -1.693 1.00 81.88 103 ILE A C 1
ATOM 839 O O . ILE A 1 103 ? -16.394 -4.415 -0.462 1.00 81.88 103 ILE A O 1
ATOM 843 N N . GLU A 1 104 ? -17.499 -4.454 -2.418 1.00 83.69 104 GLU A N 1
ATOM 844 C CA . GLU A 1 104 ? -18.840 -4.464 -1.834 1.00 83.69 104 GLU A CA 1
ATOM 845 C C . GLU A 1 104 ? -19.073 -5.741 -1.019 1.00 83.69 104 GLU A C 1
ATOM 847 O O . GLU A 1 104 ? -19.409 -5.652 0.162 1.00 83.69 104 GLU A O 1
ATOM 852 N N . MET A 1 105 ? -18.747 -6.911 -1.577 1.00 85.50 105 MET A N 1
ATOM 853 C CA . MET A 1 105 ? -18.829 -8.191 -0.865 1.00 85.50 105 MET A CA 1
ATOM 854 C C . MET A 1 105 ? -17.958 -8.226 0.397 1.00 85.50 105 MET A C 1
ATOM 856 O O . MET A 1 105 ? -18.399 -8.690 1.447 1.00 85.50 105 MET A O 1
ATOM 860 N N . LEU A 1 106 ? -16.716 -7.734 0.323 1.00 86.44 106 LEU A N 1
ATOM 861 C CA . LEU A 1 106 ? -15.842 -7.650 1.497 1.00 86.44 106 LEU A CA 1
ATOM 862 C C . LEU A 1 106 ? -16.415 -6.696 2.549 1.00 86.44 106 LEU A C 1
ATOM 864 O O . LEU A 1 106 ? -16.351 -6.986 3.741 1.00 86.44 106 LEU A O 1
ATOM 868 N N . THR A 1 107 ? -16.984 -5.570 2.122 1.00 89.31 107 THR A N 1
ATOM 869 C CA . THR A 1 107 ? -17.606 -4.595 3.025 1.00 89.31 107 THR A CA 1
ATOM 870 C C . THR A 1 107 ? -18.808 -5.203 3.742 1.00 89.31 107 THR A C 1
ATOM 872 O O . THR A 1 107 ? -18.922 -5.053 4.959 1.00 89.31 107 THR A O 1
ATOM 875 N N . GLU A 1 108 ? -19.652 -5.944 3.022 1.00 88.00 108 GLU A N 1
ATOM 876 C CA . GLU A 1 108 ? -20.793 -6.662 3.591 1.00 88.00 108 GLU A CA 1
ATOM 877 C C . GLU A 1 108 ? -20.327 -7.708 4.618 1.00 88.00 108 GLU A C 1
ATOM 879 O O . GLU A 1 108 ? -20.778 -7.687 5.764 1.00 88.00 108 GLU A O 1
ATOM 884 N N . GLN A 1 109 ? -19.317 -8.519 4.281 1.00 86.38 109 GLN A N 1
ATOM 885 C CA . GLN A 1 109 ? -18.723 -9.497 5.204 1.00 86.38 109 GLN A CA 1
ATOM 886 C C . GLN A 1 109 ? -18.138 -8.856 6.467 1.00 86.38 109 GLN A C 1
ATOM 888 O O . GLN A 1 109 ? -18.304 -9.380 7.570 1.00 86.38 109 GLN A O 1
ATOM 893 N N . TYR A 1 110 ? -17.439 -7.726 6.331 1.00 87.44 110 TYR A N 1
ATOM 894 C CA . TYR A 1 110 ? -16.908 -7.009 7.488 1.00 87.44 110 TYR A CA 1
ATOM 895 C C . TYR A 1 110 ? -18.022 -6.403 8.341 1.00 87.44 110 TYR A C 1
ATOM 897 O O . TYR A 1 110 ? -17.904 -6.434 9.565 1.00 87.44 110 TYR A O 1
ATOM 905 N N . SER A 1 111 ? -19.097 -5.890 7.735 1.00 88.81 111 SER A N 1
ATOM 906 C CA . SER A 1 111 ? -20.247 -5.384 8.491 1.00 88.81 111 SER A CA 1
ATOM 907 C C . SER A 1 111 ? -20.945 -6.492 9.283 1.00 88.81 111 SER A C 1
ATOM 909 O O . SER A 1 111 ? -21.135 -6.336 10.486 1.00 88.81 111 SER A O 1
ATOM 911 N N . GLU A 1 112 ? -21.182 -7.655 8.671 1.00 87.88 112 GLU A N 1
ATOM 912 C CA . GLU A 1 112 ? -21.771 -8.818 9.344 1.00 87.88 112 GLU A CA 1
ATOM 913 C C . GLU A 1 112 ? -20.879 -9.318 10.492 1.00 87.88 112 GLU A C 1
ATOM 915 O O . GLU A 1 112 ? -21.352 -9.602 11.594 1.00 87.88 112 GLU A O 1
ATOM 920 N N . ALA A 1 113 ? -19.560 -9.373 10.275 1.00 88.44 113 ALA A N 1
ATOM 921 C CA . ALA A 1 113 ? -18.612 -9.768 11.312 1.00 88.44 113 ALA A CA 1
ATOM 922 C C . ALA A 1 113 ? -18.590 -8.787 12.498 1.00 88.44 113 ALA A C 1
ATOM 924 O O . ALA A 1 113 ? -18.446 -9.216 13.646 1.00 88.44 113 ALA A O 1
ATOM 925 N N . ILE A 1 114 ? -18.723 -7.482 12.235 1.00 85.19 114 ILE A N 1
ATOM 926 C CA . ILE A 1 114 ? -18.805 -6.446 13.272 1.00 85.19 114 ILE A CA 1
ATOM 927 C C . ILE A 1 114 ? -20.098 -6.594 14.073 1.00 85.19 114 ILE A C 1
ATOM 929 O O . ILE A 1 114 ? -20.035 -6.561 15.302 1.00 85.19 114 ILE A O 1
ATOM 933 N N . ASP A 1 115 ? -21.235 -6.804 13.410 1.00 86.12 115 ASP A N 1
ATOM 934 C CA . ASP A 1 115 ? -22.530 -6.970 14.074 1.00 86.12 115 ASP A CA 1
ATOM 935 C C . ASP A 1 115 ? -22.534 -8.212 14.973 1.00 86.12 115 ASP A C 1
ATOM 937 O O . ASP A 1 115 ? -22.847 -8.120 16.161 1.00 86.12 115 ASP A O 1
ATOM 941 N N . LEU A 1 116 ? -22.054 -9.350 14.463 1.00 85.44 116 LEU A N 1
ATOM 942 C CA . LEU A 1 116 ? -21.954 -10.593 15.232 1.00 85.44 116 LEU A CA 1
ATOM 943 C C . LEU A 1 116 ? -20.984 -10.471 16.420 1.00 85.44 116 LEU A C 1
ATOM 945 O O . LEU A 1 116 ? -21.211 -11.029 17.499 1.00 85.44 116 LEU A O 1
ATOM 949 N N . MET A 1 117 ? -19.890 -9.724 16.254 1.00 85.38 117 MET A N 1
ATOM 950 C CA . MET A 1 117 ? -18.985 -9.418 17.362 1.00 85.38 117 MET A CA 1
ATOM 951 C C . MET A 1 117 ? -19.646 -8.486 18.387 1.00 85.38 117 MET A C 1
ATOM 953 O O . MET A 1 117 ? -19.461 -8.683 19.588 1.00 85.38 117 MET A O 1
ATOM 957 N N . GLY A 1 118 ? -20.430 -7.508 17.930 1.00 85.56 118 GLY A N 1
ATOM 958 C CA . GLY A 1 118 ? -21.208 -6.599 18.766 1.00 85.56 118 GLY A CA 1
ATOM 959 C C . GLY A 1 118 ? -22.244 -7.328 19.618 1.00 85.56 118 GLY A C 1
ATOM 960 O O . GLY A 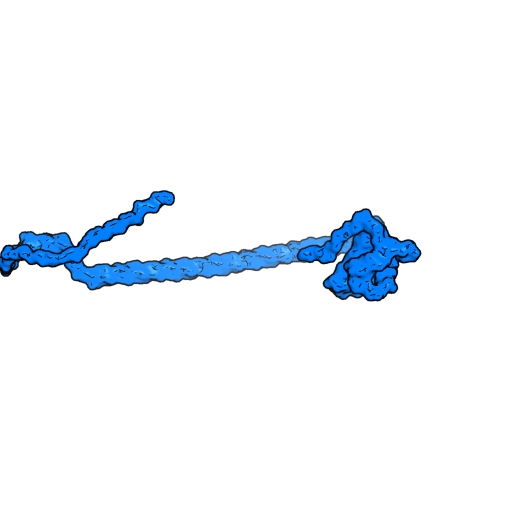1 118 ? -22.288 -7.110 20.829 1.00 85.56 118 GLY A O 1
ATOM 961 N N . GLU A 1 119 ? -23.005 -8.248 19.022 1.00 85.56 119 GLU A N 1
ATOM 962 C CA . GLU A 1 119 ? -23.955 -9.111 19.737 1.00 85.56 119 GLU A CA 1
ATOM 963 C C . GLU A 1 119 ? -23.250 -9.937 20.815 1.00 85.56 119 GLU A C 1
ATOM 965 O O . GLU A 1 119 ? -23.644 -9.921 21.980 1.00 85.56 119 GLU A O 1
ATOM 970 N N . ARG A 1 120 ? -22.122 -10.568 20.474 1.00 84.50 120 ARG A N 1
ATOM 971 C CA . ARG A 1 120 ? -21.354 -11.371 21.433 1.00 84.50 120 ARG A CA 1
ATOM 972 C C . ARG A 1 120 ? -20.787 -10.545 22.591 1.00 84.50 120 ARG A C 1
ATOM 974 O O . ARG A 1 120 ? -20.707 -11.042 23.716 1.00 84.50 120 ARG A O 1
ATOM 981 N N . ILE A 1 121 ? -20.365 -9.306 22.331 1.00 84.50 121 ILE A N 1
ATOM 982 C CA . ILE A 1 121 ? -19.922 -8.372 23.377 1.00 84.50 121 ILE A CA 1
ATOM 983 C C . ILE A 1 121 ? -21.103 -7.982 24.270 1.00 84.50 121 ILE A C 1
ATOM 985 O O . ILE A 1 121 ? -20.940 -7.940 25.490 1.00 84.50 121 ILE A O 1
ATOM 989 N N . ALA A 1 122 ? -22.273 -7.713 23.688 1.00 84.25 122 ALA A N 1
ATOM 990 C CA . ALA A 1 122 ? -23.473 -7.355 24.434 1.00 84.25 122 ALA A CA 1
ATOM 991 C C . ALA A 1 122 ? -23.929 -8.498 25.355 1.00 84.25 122 ALA A C 1
ATOM 993 O O . ALA A 1 122 ? -24.135 -8.260 26.544 1.00 84.25 122 ALA A O 1
ATOM 994 N N . ASP A 1 123 ? -23.987 -9.730 24.848 1.00 83.88 123 ASP A N 1
ATOM 995 C CA . ASP A 1 123 ? -24.349 -10.914 25.638 1.00 83.88 123 ASP A CA 1
ATOM 996 C C . ASP A 1 123 ? -23.370 -11.136 26.798 1.00 83.88 123 ASP A C 1
ATOM 998 O O . ASP A 1 123 ? -23.773 -11.280 27.953 1.00 83.88 123 ASP A O 1
ATOM 1002 N N . HIS A 1 124 ? -22.065 -11.069 26.518 1.00 85.06 124 HIS A N 1
ATOM 1003 C CA . HIS A 1 124 ? -21.040 -11.209 27.552 1.00 85.06 124 HIS A CA 1
ATOM 1004 C C . HIS A 1 124 ? -21.129 -10.102 28.612 1.00 85.06 124 HIS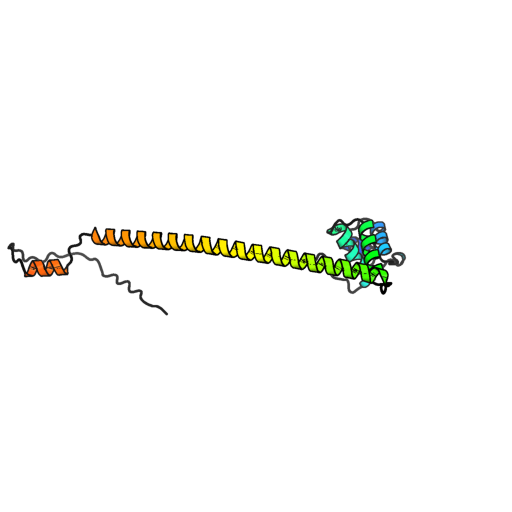 A C 1
ATOM 1006 O O . HIS A 1 124 ? -20.943 -10.354 29.802 1.00 85.06 124 HIS A O 1
ATOM 1012 N N . PHE A 1 125 ? -21.427 -8.869 28.200 1.00 83.88 125 PHE A N 1
ATOM 1013 C CA . PHE A 1 125 ? -21.602 -7.748 29.117 1.00 83.88 125 PHE A CA 1
ATOM 1014 C C . PHE A 1 125 ? -22.821 -7.935 30.029 1.00 83.88 125 PHE A C 1
ATOM 1016 O O . PHE A 1 125 ? -22.737 -7.635 31.221 1.00 83.88 125 PHE A O 1
ATOM 1023 N N . VAL A 1 126 ? -23.935 -8.458 29.505 1.00 80.19 126 VAL A N 1
ATOM 1024 C CA . VAL A 1 126 ? -25.131 -8.7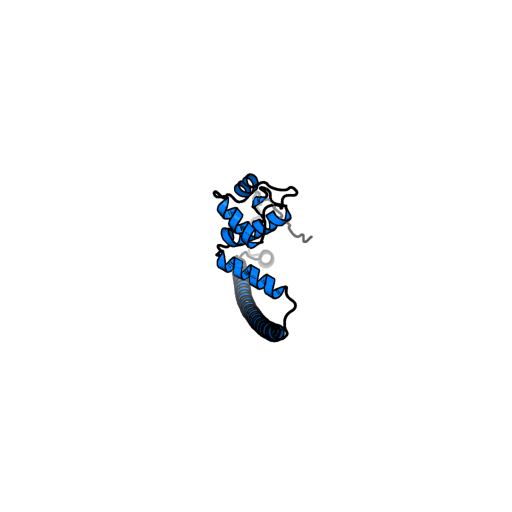75 30.302 1.00 80.19 126 VAL A CA 1
ATOM 1025 C C . VAL A 1 126 ? -24.814 -9.841 31.353 1.00 80.19 126 VAL A C 1
ATOM 1027 O O . VAL A 1 126 ? -25.096 -9.629 32.535 1.00 80.19 126 VAL A O 1
ATOM 1030 N N . ASP A 1 127 ? -24.143 -10.925 30.965 1.00 84.19 127 ASP A N 1
ATOM 1031 C CA . ASP A 1 127 ? -23.746 -11.989 31.893 1.00 84.19 127 ASP A CA 1
ATOM 1032 C C . ASP A 1 127 ? -22.795 -11.477 32.993 1.00 84.19 127 ASP A C 1
ATOM 1034 O O . ASP A 1 127 ? -22.938 -11.807 34.179 1.00 84.19 127 ASP A O 1
ATOM 1038 N N . GLU A 1 128 ? -21.823 -10.633 32.633 1.00 81.25 128 GLU A N 1
ATOM 1039 C CA . GLU A 1 128 ? -20.904 -10.016 33.593 1.00 81.25 128 GLU A CA 1
ATOM 1040 C C . GLU A 1 128 ? -21.606 -9.049 34.550 1.00 81.25 128 GLU A C 1
ATOM 1042 O O . GLU A 1 128 ? -21.291 -9.026 35.750 1.00 81.25 128 GLU A O 1
ATOM 1047 N N . LEU A 1 129 ? -22.566 -8.265 34.051 1.00 83.12 129 LEU A N 1
ATOM 1048 C CA . LEU A 1 129 ? -23.394 -7.393 34.877 1.00 83.12 129 LEU A CA 1
ATOM 1049 C C . LEU A 1 129 ? -24.203 -8.206 35.887 1.00 83.12 129 LEU A C 1
ATOM 1051 O O . LEU A 1 129 ? -24.162 -7.889 37.080 1.00 83.12 129 LEU A O 1
ATOM 1055 N N . ASP A 1 130 ? -24.861 -9.278 35.455 1.00 83.56 130 ASP A N 1
ATOM 1056 C CA . ASP A 1 130 ? -25.648 -10.143 36.333 1.00 83.56 130 ASP A CA 1
ATOM 1057 C C . ASP A 1 130 ? -24.773 -10.805 37.405 1.00 83.56 130 ASP A C 1
ATOM 1059 O O . ASP A 1 130 ? -25.097 -10.776 38.600 1.00 83.56 130 ASP A O 1
ATOM 1063 N N . LEU A 1 131 ? -23.595 -11.315 37.030 1.00 84.50 131 LEU A N 1
ATOM 1064 C CA . LEU A 1 131 ? -22.609 -11.844 37.977 1.00 84.50 131 LEU A CA 1
ATOM 1065 C C . LEU A 1 131 ? -22.143 -10.783 38.983 1.00 84.50 131 LEU A C 1
ATOM 1067 O O . LEU A 1 131 ? -22.007 -11.071 40.179 1.00 84.50 131 LEU A O 1
ATOM 1071 N N . SER A 1 132 ? -21.898 -9.554 38.528 1.00 81.88 132 SER A N 1
ATOM 1072 C CA . SER A 1 132 ? -21.484 -8.433 39.376 1.00 81.88 132 SER A CA 1
ATOM 1073 C C . SER A 1 132 ? -22.581 -8.037 40.371 1.00 81.88 132 SER A C 1
ATOM 1075 O O . SER A 1 132 ? -22.319 -7.917 41.576 1.00 81.88 132 SER A O 1
ATOM 1077 N N . VAL A 1 133 ? -23.830 -7.932 39.906 1.00 86.75 133 VAL A N 1
ATOM 1078 C CA . VAL A 1 133 ? -25.007 -7.657 40.741 1.00 86.75 133 VAL A CA 1
ATOM 1079 C C . VAL A 1 133 ? -25.196 -8.763 41.777 1.00 86.75 133 VAL A C 1
ATOM 1081 O O . VAL A 1 133 ? -25.345 -8.473 42.968 1.00 86.75 133 VAL A O 1
ATOM 1084 N N . MET A 1 134 ? -25.104 -10.031 41.373 1.00 87.94 134 MET A N 1
ATOM 1085 C CA . MET A 1 134 ? -25.230 -11.172 42.282 1.00 87.94 134 MET A CA 1
ATOM 1086 C C . MET A 1 134 ? -24.120 -11.192 43.340 1.00 87.94 134 MET A C 1
ATOM 1088 O O . MET A 1 134 ? -24.401 -11.393 44.527 1.00 87.94 134 MET A O 1
ATOM 1092 N N . ARG A 1 135 ? -22.867 -10.891 42.967 1.00 85.69 135 ARG A N 1
ATOM 1093 C CA . ARG A 1 135 ? -21.753 -10.725 43.923 1.00 85.69 135 ARG A CA 1
ATOM 1094 C C . ARG A 1 135 ? -22.016 -9.579 44.902 1.00 85.69 135 ARG A C 1
ATOM 1096 O O . ARG A 1 135 ? -21.783 -9.735 46.105 1.00 85.69 135 ARG A O 1
ATOM 1103 N N . HIS A 1 136 ? -22.523 -8.446 44.417 1.00 88.62 136 HIS A N 1
ATOM 1104 C CA . HIS A 1 136 ? -22.855 -7.297 45.258 1.00 88.62 136 HIS A CA 1
ATOM 1105 C C . HIS A 1 136 ? -23.977 -7.623 46.254 1.00 88.62 136 HIS A C 1
ATOM 1107 O O . HIS A 1 136 ? -23.849 -7.347 47.452 1.00 88.62 136 HIS A O 1
ATOM 1113 N N . LEU A 1 137 ? -25.052 -8.269 45.797 1.00 86.81 137 LEU A N 1
ATOM 1114 C CA . LEU A 1 137 ? -26.154 -8.711 46.650 1.00 86.81 137 LEU A CA 1
ATOM 1115 C C . LEU A 1 137 ? -25.682 -9.722 47.699 1.00 86.81 137 LEU A C 1
ATOM 1117 O O . LEU A 1 137 ? -26.014 -9.571 48.877 1.00 86.81 137 LEU A O 1
ATOM 1121 N N . ALA A 1 138 ? -24.854 -10.697 47.316 1.00 83.75 138 ALA A N 1
ATOM 1122 C CA . ALA A 1 138 ? -24.276 -11.668 48.242 1.00 83.75 138 ALA A CA 1
ATOM 1123 C C . ALA A 1 138 ? -23.433 -10.988 49.333 1.00 83.75 138 ALA A C 1
ATOM 1125 O O . ALA A 1 138 ? -23.573 -11.309 50.518 1.00 83.75 138 ALA A O 1
ATOM 1126 N N . LYS A 1 139 ? -22.613 -9.996 48.959 1.00 87.94 139 LYS A N 1
ATOM 1127 C CA . LYS A 1 139 ? -21.851 -9.173 49.909 1.00 87.94 139 LYS A CA 1
ATOM 1128 C C . LYS A 1 139 ? -22.786 -8.419 50.858 1.00 87.94 139 LYS A C 1
ATOM 1130 O O . LYS A 1 139 ? -22.654 -8.552 52.072 1.00 87.94 139 LYS A O 1
ATOM 1135 N N . LYS A 1 140 ? -23.807 -7.742 50.328 1.00 89.50 140 LYS A N 1
ATOM 1136 C CA . LYS A 1 140 ? -24.796 -6.991 51.119 1.00 89.50 140 LYS A CA 1
ATOM 1137 C C . LYS A 1 140 ? -25.601 -7.885 52.071 1.00 89.50 140 LYS A C 1
ATOM 1139 O O . LYS A 1 140 ? -25.924 -7.473 53.185 1.00 89.50 140 LYS A O 1
ATOM 1144 N N . VAL A 1 141 ? -25.935 -9.114 51.669 1.00 84.94 141 VAL A N 1
ATOM 1145 C CA . VAL A 1 141 ? -26.588 -10.110 52.539 1.00 84.94 141 VAL A CA 1
ATOM 1146 C C . VAL A 1 141 ? -25.634 -10.588 53.630 1.00 84.94 141 VAL A C 1
ATOM 1148 O O . VAL A 1 141 ? -26.041 -10.675 54.788 1.00 84.94 141 VAL A O 1
ATOM 1151 N N . LYS A 1 142 ? -24.367 -10.861 53.300 1.00 82.75 142 LYS A N 1
ATOM 1152 C CA . LYS A 1 142 ? -23.342 -11.252 54.278 1.00 82.75 142 LYS A CA 1
ATOM 1153 C C . LYS A 1 142 ? -23.106 -10.152 55.312 1.00 82.75 142 LYS A C 1
ATOM 1155 O O . LYS A 1 142 ? -23.044 -10.454 56.501 1.00 82.75 142 LYS A O 1
ATOM 1160 N N . ASP A 1 143 ? -23.049 -8.897 54.882 1.00 81.75 143 ASP A N 1
ATOM 1161 C CA . ASP A 1 143 ? -22.885 -7.745 55.768 1.00 81.75 143 ASP A CA 1
ATOM 1162 C C . ASP A 1 143 ? -24.103 -7.577 56.683 1.00 81.75 143 ASP A C 1
ATOM 1164 O O . ASP A 1 143 ? -23.947 -7.473 57.897 1.00 81.75 143 ASP A O 1
ATOM 1168 N N . ARG A 1 144 ? -25.328 -7.694 56.148 1.00 75.44 144 ARG A N 1
ATOM 1169 C CA . ARG A 1 144 ? -26.551 -7.698 56.972 1.00 75.44 144 ARG A CA 1
ATOM 1170 C C . ARG A 1 144 ? -26.617 -8.873 57.948 1.00 75.44 144 ARG A C 1
ATOM 1172 O O . ARG A 1 144 ? -27.050 -8.687 59.078 1.00 75.44 144 ARG A O 1
ATOM 1179 N N . ARG A 1 145 ? -26.162 -10.070 57.565 1.00 72.00 145 ARG A N 1
ATOM 1180 C CA . ARG A 1 145 ? -26.073 -11.222 58.482 1.00 72.00 145 ARG A CA 1
ATOM 1181 C C . ARG A 1 145 ? -25.040 -11.001 59.582 1.00 72.00 145 ARG A C 1
ATOM 1183 O O . ARG A 1 145 ? -25.310 -11.357 60.720 1.00 72.00 145 ARG A O 1
ATOM 1190 N N . LYS A 1 146 ? -23.890 -10.393 59.279 1.00 72.44 146 LYS A N 1
ATOM 1191 C CA . LYS A 1 146 ? -22.903 -10.001 60.298 1.00 72.44 146 LYS A CA 1
ATOM 1192 C C . LYS A 1 146 ? -23.464 -8.942 61.248 1.00 72.44 146 LYS A C 1
ATOM 1194 O O . LYS A 1 146 ? -23.250 -9.054 62.447 1.00 72.44 146 LYS A O 1
ATOM 1199 N N . LEU A 1 147 ? -24.211 -7.965 60.732 1.00 66.69 147 LEU A N 1
ATOM 1200 C CA . LEU A 1 147 ? -24.869 -6.928 61.535 1.00 66.69 147 LEU A CA 1
ATOM 1201 C C . LEU A 1 147 ? -26.005 -7.488 62.404 1.00 66.69 147 LEU A C 1
ATOM 1203 O O . LEU A 1 147 ? -26.116 -7.108 63.561 1.00 66.69 147 LEU A O 1
ATOM 1207 N N . ASN A 1 148 ? -26.799 -8.431 61.891 1.00 62.72 148 ASN A N 1
ATOM 1208 C CA . ASN A 1 148 ? -27.861 -9.088 62.661 1.00 62.72 148 ASN A CA 1
ATOM 1209 C C . ASN A 1 148 ? -27.323 -10.163 63.626 1.00 62.72 148 ASN A C 1
ATOM 1211 O O . ASN A 1 148 ? -27.949 -10.441 64.643 1.00 62.72 148 ASN A O 1
ATOM 1215 N N . GLY A 1 149 ? -26.178 -10.778 63.310 1.00 57.75 149 GLY A N 1
ATOM 1216 C CA . GLY A 1 149 ? -25.465 -11.730 64.170 1.00 57.75 149 GLY A CA 1
ATOM 1217 C C . GLY A 1 149 ? -24.609 -11.052 65.243 1.00 57.75 149 GLY A C 1
ATOM 1218 O O . GLY A 1 149 ? -24.308 -11.658 66.269 1.00 57.75 149 GLY A O 1
ATOM 1219 N N . GLN A 1 150 ? -24.273 -9.771 65.065 1.00 55.41 150 GLN A N 1
ATOM 1220 C CA . GLN A 1 150 ? -23.922 -8.895 66.173 1.00 55.41 150 GLN A CA 1
ATOM 1221 C C . GLN A 1 150 ? -25.206 -8.599 66.945 1.00 55.41 150 GLN A C 1
ATOM 1223 O O . GLN A 1 150 ? -25.841 -7.565 66.760 1.00 55.41 150 GLN A O 1
ATOM 1228 N N . GLY A 1 151 ? -25.575 -9.512 67.844 1.00 55.78 151 GLY A N 1
ATOM 1229 C CA . GLY A 1 151 ? -26.557 -9.284 68.899 1.00 55.78 151 GLY A CA 1
ATOM 1230 C C . GLY A 1 151 ? -26.071 -8.222 69.887 1.00 55.78 151 GLY A C 1
ATOM 1231 O O . GLY A 1 151 ? -25.999 -8.475 71.084 1.00 55.78 151 GLY A O 1
ATOM 1232 N N . LYS A 1 152 ? -25.683 -7.036 69.400 1.00 59.50 152 LYS A N 1
ATOM 1233 C CA . LYS A 1 152 ? -25.512 -5.864 70.240 1.00 59.50 152 LYS A CA 1
ATOM 1234 C C . LYS A 1 152 ? -26.921 -5.438 70.633 1.00 59.50 152 LYS A C 1
ATOM 1236 O O . LYS A 1 152 ? -27.705 -5.055 69.762 1.00 59.50 152 LYS A O 1
ATOM 1241 N N . PRO A 1 153 ? -27.274 -5.551 71.918 1.00 55.97 153 PRO A N 1
ATOM 1242 C CA . PRO A 1 153 ? -28.587 -5.152 72.376 1.00 55.97 153 PRO A CA 1
ATOM 1243 C C . PRO A 1 153 ? -28.773 -3.676 72.029 1.00 55.97 153 PRO A C 1
ATOM 1245 O O . PRO A 1 153 ? -27.929 -2.836 72.339 1.00 55.97 153 PRO A O 1
ATOM 1248 N N . ASN A 1 154 ? -29.850 -3.378 71.306 1.00 67.25 154 ASN A N 1
ATOM 1249 C CA . ASN A 1 154 ? -30.149 -2.030 70.854 1.00 67.25 154 ASN A CA 1
ATOM 1250 C C . ASN A 1 154 ? -30.201 -1.112 72.088 1.00 67.25 154 ASN A C 1
ATOM 1252 O O . ASN A 1 154 ? -31.042 -1.311 72.965 1.00 67.25 154 ASN A O 1
ATOM 1256 N N . ARG A 1 155 ? -29.271 -0.152 72.191 1.00 63.31 155 ARG A N 1
ATOM 1257 C CA . ARG A 1 155 ? -29.059 0.676 73.396 1.00 63.31 155 ARG A CA 1
ATOM 1258 C C . ARG A 1 155 ? -30.342 1.389 73.822 1.00 63.31 155 ARG A C 1
ATOM 1260 O O . ARG A 1 155 ? -30.606 1.540 75.007 1.00 63.31 155 ARG A O 1
ATOM 1267 N N . PHE A 1 156 ? -31.179 1.742 72.850 1.00 64.56 156 PHE A N 1
ATOM 1268 C CA . PHE A 1 156 ? -32.498 2.316 73.080 1.00 64.56 156 PHE A CA 1
ATOM 1269 C C . PHE A 1 156 ? -33.470 1.324 73.740 1.00 64.56 156 PHE A C 1
ATOM 1271 O O . PHE A 1 156 ? -34.106 1.652 74.736 1.00 64.56 156 PHE A O 1
ATOM 1278 N N . LEU A 1 157 ? -33.522 0.077 73.258 1.00 67.62 157 LEU A N 1
ATOM 1279 C CA . LEU A 1 157 ? -34.322 -0.983 73.884 1.00 67.62 157 LEU A CA 1
ATOM 1280 C C . LEU A 1 157 ? -33.798 -1.354 75.276 1.00 67.62 157 LEU A C 1
ATOM 1282 O O . LEU A 1 157 ? -34.598 -1.669 76.149 1.00 67.62 157 LEU A O 1
ATOM 1286 N N . GLN A 1 158 ? -32.483 -1.285 75.513 1.00 65.50 158 GLN A N 1
ATOM 1287 C CA . GLN A 1 158 ? -31.917 -1.476 76.853 1.00 65.50 158 GLN A CA 1
ATOM 1288 C C . GLN A 1 158 ? -32.338 -0.375 77.821 1.00 65.50 158 GLN A C 1
ATOM 1290 O O . GLN A 1 158 ? -32.723 -0.683 78.943 1.00 65.50 158 GLN A O 1
ATOM 1295 N N . VAL A 1 159 ? -32.295 0.888 77.389 1.00 68.31 159 VAL A N 1
ATOM 1296 C CA . VAL A 1 159 ? -32.736 2.026 78.207 1.00 68.31 159 VAL A CA 1
ATOM 1297 C C . VAL A 1 159 ? -34.229 1.916 78.507 1.00 68.31 159 VAL A C 1
ATOM 1299 O O . VAL A 1 159 ? -34.626 2.046 79.658 1.00 68.31 159 VAL A O 1
ATOM 1302 N N . ILE A 1 160 ? -35.051 1.575 77.511 1.00 65.81 160 ILE A N 1
ATOM 1303 C CA . ILE A 1 160 ? -36.487 1.348 77.715 1.00 65.81 160 ILE A CA 1
ATOM 1304 C C . ILE A 1 160 ? -36.726 0.201 78.704 1.00 65.81 160 ILE A C 1
ATOM 1306 O O . ILE A 1 160 ? -37.541 0.334 79.613 1.00 65.81 160 ILE A O 1
ATOM 1310 N N . LYS A 1 161 ? -35.992 -0.912 78.584 1.00 63.19 161 LYS A N 1
ATOM 1311 C CA . LYS A 1 161 ? -36.122 -2.053 79.499 1.00 63.19 161 LYS A CA 1
ATOM 1312 C C . LYS A 1 161 ? -35.658 -1.711 80.922 1.00 63.19 161 LYS A C 1
ATOM 1314 O O . LYS A 1 161 ? -36.298 -2.146 81.870 1.00 63.19 161 LYS A O 1
ATOM 1319 N N . ALA A 1 162 ? -34.614 -0.894 81.068 1.00 66.38 162 ALA A N 1
ATOM 1320 C CA . ALA A 1 162 ? -34.126 -0.397 82.356 1.00 66.38 162 ALA A CA 1
ATOM 1321 C C . ALA A 1 162 ? -35.101 0.582 83.035 1.00 66.38 162 ALA A C 1
ATOM 1323 O O . ALA A 1 162 ? -35.180 0.610 84.258 1.00 66.38 162 ALA A O 1
ATOM 1324 N N . VAL A 1 163 ? -35.866 1.353 82.257 1.00 63.62 163 VAL A N 1
ATOM 1325 C CA . VAL A 1 163 ? -36.914 2.247 82.780 1.00 63.62 163 VAL A CA 1
ATOM 1326 C C . VAL A 1 163 ? -38.198 1.478 83.117 1.00 63.62 163 VAL A C 1
ATOM 1328 O O . VAL A 1 163 ? -38.866 1.802 84.094 1.00 63.62 163 VAL A O 1
ATOM 1331 N N . LEU A 1 164 ? -38.544 0.445 82.340 1.00 61.94 164 LEU A N 1
ATOM 1332 C CA . LEU A 1 164 ? -39.787 -0.320 82.511 1.00 61.94 164 LEU A CA 1
ATOM 1333 C C . LEU A 1 164 ? -39.691 -1.479 83.517 1.00 61.94 164 LEU A C 1
ATOM 1335 O O . LEU A 1 164 ? -40.720 -1.909 84.031 1.00 61.94 164 LEU A O 1
ATOM 1339 N N . GLN A 1 165 ? -38.496 -2.012 83.793 1.00 60.19 165 GLN A N 1
ATOM 1340 C CA . GLN A 1 165 ? -38.288 -3.114 84.741 1.00 60.19 165 GLN A CA 1
ATOM 1341 C C . GLN A 1 165 ? -37.281 -2.718 85.832 1.00 60.19 165 GLN A C 1
ATOM 1343 O O . GLN A 1 165 ? -36.105 -3.077 85.737 1.00 60.19 165 GLN A O 1
ATOM 1348 N N . PRO A 1 166 ? -37.710 -2.023 86.902 1.00 55.22 166 PRO A N 1
ATOM 1349 C CA . PRO A 1 166 ? -36.870 -1.788 88.069 1.00 55.22 166 PRO A CA 1
ATOM 1350 C C . PRO A 1 166 ? -36.839 -3.063 88.934 1.00 55.22 166 PRO A C 1
ATOM 1352 O O . PRO A 1 166 ? -37.438 -3.135 90.003 1.00 55.22 166 PRO A O 1
ATOM 1355 N N . GLY A 1 167 ? -36.191 -4.119 88.435 1.00 45.41 167 GLY A N 1
ATOM 1356 C CA . GLY A 1 167 ? -35.918 -5.350 89.181 1.00 45.41 167 GLY A CA 1
ATOM 1357 C C . GLY A 1 167 ? -34.584 -5.217 89.908 1.00 45.41 167 GLY A C 1
ATOM 1358 O O . GLY A 1 167 ? -33.542 -5.138 89.264 1.00 45.41 167 GLY A O 1
ATOM 1359 N N . GLY A 1 168 ? -34.638 -5.117 91.236 1.00 50.88 168 GLY A N 1
ATOM 1360 C CA . GLY A 1 168 ? -33.558 -4.626 92.086 1.00 50.88 168 GLY A CA 1
ATOM 1361 C C . GLY A 1 168 ? -32.238 -5.396 92.013 1.00 50.88 168 GLY A C 1
ATOM 1362 O O . GLY A 1 168 ? -32.195 -6.612 92.154 1.00 50.88 168 GLY A O 1
ATOM 1363 N N . ASN A 1 169 ? -31.148 -4.642 91.876 1.00 37.84 169 ASN A N 1
ATOM 1364 C CA . ASN A 1 169 ? -30.018 -4.729 92.794 1.00 37.84 169 ASN A CA 1
ATOM 1365 C C . ASN A 1 169 ? -29.172 -3.454 92.688 1.00 37.84 169 ASN A C 1
ATOM 1367 O O . ASN A 1 169 ? -28.791 -2.996 91.615 1.00 37.84 169 ASN A O 1
ATOM 1371 N N . THR A 1 170 ? -28.947 -2.868 93.853 1.00 46.59 170 THR A N 1
ATOM 1372 C CA . THR A 1 170 ? -28.142 -1.695 94.181 1.00 46.59 170 THR A CA 1
ATOM 1373 C C . THR A 1 170 ? -26.740 -1.769 93.574 1.00 46.59 170 THR A C 1
ATOM 1375 O O . THR A 1 170 ? -26.117 -2.819 93.673 1.00 46.59 170 THR A O 1
ATOM 1378 N N . LEU A 1 171 ? -26.207 -0.651 93.055 1.00 40.50 171 LEU A N 1
ATOM 1379 C CA . LEU A 1 171 ? -24.850 -0.165 93.378 1.00 40.50 171 LEU A CA 1
ATOM 1380 C C . LEU A 1 171 ? -24.541 1.172 92.684 1.00 40.50 171 LEU A C 1
ATOM 1382 O O . LEU A 1 171 ? -24.084 1.243 91.546 1.00 40.50 171 LEU A O 1
ATOM 1386 N N . LEU A 1 172 ? -24.748 2.247 93.444 1.00 48.16 172 LEU A N 1
ATOM 1387 C CA . LEU A 1 172 ? -23.971 3.477 93.339 1.00 48.16 172 LEU A CA 1
ATOM 1388 C C . LEU A 1 172 ? -22.490 3.150 93.601 1.00 48.16 172 LEU A C 1
ATOM 1390 O O . LEU A 1 172 ? -22.142 2.979 94.762 1.00 48.16 172 LEU A O 1
ATOM 1394 N N . VAL A 1 173 ? -21.637 3.091 92.571 1.00 39.22 173 VAL A N 1
ATOM 1395 C CA . VAL A 1 173 ? -20.201 3.459 92.635 1.00 39.22 173 VAL A CA 1
ATOM 1396 C C . VAL A 1 173 ? -19.724 3.837 91.218 1.00 39.22 173 VAL A C 1
ATOM 1398 O O . VAL A 1 173 ? -19.879 3.025 90.304 1.00 39.22 173 VAL A O 1
ATOM 1401 N N . PRO A 1 174 ? -19.102 5.013 91.001 1.00 45.22 174 PRO A N 1
ATOM 1402 C CA . PRO A 1 174 ? -18.381 5.305 89.767 1.00 45.22 174 PRO A CA 1
ATOM 1403 C C . PRO A 1 174 ? -17.014 4.606 89.809 1.00 45.22 174 PRO A C 1
ATOM 1405 O O . PRO A 1 174 ? -16.236 4.829 90.736 1.00 45.22 174 PRO A O 1
ATOM 1408 N N . LYS A 1 175 ? -16.695 3.762 88.820 1.00 34.25 175 LYS A N 1
ATOM 1409 C CA . LYS A 1 175 ? -15.318 3.291 88.614 1.00 34.25 175 LYS A CA 1
ATOM 1410 C C . LYS A 1 175 ? -14.694 4.014 87.425 1.00 34.25 175 LYS A C 1
ATOM 1412 O O . LYS A 1 175 ? -15.215 3.998 86.316 1.00 34.25 175 LYS A O 1
ATOM 1417 N N . SER A 1 176 ? -13.610 4.698 87.759 1.00 36.09 176 SER A N 1
ATOM 1418 C CA . SER A 1 176 ? -12.662 5.439 86.939 1.00 36.09 176 SER A CA 1
ATOM 1419 C C . SER A 1 176 ? -11.917 4.583 85.914 1.00 36.09 176 SER A C 1
ATOM 1421 O O . SER A 1 176 ? -11.713 3.398 86.161 1.00 36.09 176 SER A O 1
ATOM 1423 N N . SER A 1 177 ? -11.371 5.290 84.914 1.00 30.44 177 SER A N 1
ATOM 1424 C CA . SER A 1 177 ? -10.324 4.878 83.960 1.00 30.44 177 SER A CA 1
ATOM 1425 C C . SER A 1 177 ? -10.808 3.878 82.891 1.00 30.44 177 SER A C 1
ATOM 1427 O O . SER A 1 177 ? -11.611 3.000 83.163 1.00 30.44 177 SER A O 1
ATOM 1429 N N . GLU A 1 178 ? -10.492 3.989 81.605 1.00 33.06 178 GLU A N 1
ATOM 1430 C CA . GLU A 1 178 ? -9.437 4.702 80.896 1.00 33.06 178 GLU A CA 1
ATOM 1431 C C . GLU A 1 178 ? -9.884 4.937 79.440 1.00 33.06 178 GLU A C 1
ATOM 1433 O O . GLU A 1 178 ? -10.656 4.170 78.869 1.00 33.06 178 GLU A O 1
ATOM 1438 N N . GLN A 1 179 ? -9.403 6.050 78.893 1.00 37.22 179 GLN A N 1
ATOM 1439 C CA . GLN A 1 179 ? -9.247 6.417 77.483 1.00 37.22 179 GLN A CA 1
ATOM 1440 C C . GLN A 1 179 ? -9.673 5.397 76.405 1.00 37.22 179 GLN A C 1
ATOM 1442 O O . GLN A 1 179 ? -9.050 4.359 76.221 1.00 37.22 179 GLN A O 1
ATOM 1447 N N . ALA A 1 180 ? -10.596 5.821 75.542 1.00 37.19 180 ALA A N 1
ATOM 1448 C CA . ALA A 1 180 ? -10.434 5.650 74.099 1.00 37.19 180 ALA A CA 1
ATOM 1449 C C . ALA A 1 180 ? -11.165 6.803 73.408 1.00 37.19 180 ALA A C 1
ATOM 1451 O O . ALA A 1 180 ? -12.395 6.854 73.352 1.00 37.19 180 ALA A O 1
ATOM 1452 N N . SER A 1 181 ? -10.367 7.784 73.002 1.00 40.78 181 SER A N 1
ATOM 1453 C CA . SER A 1 181 ? -10.766 9.015 72.341 1.00 40.78 181 SER A CA 1
ATOM 1454 C C . SER A 1 181 ? -11.625 8.748 71.108 1.00 40.78 181 SER A C 1
ATOM 1456 O O . SER A 1 181 ? -11.380 7.821 70.339 1.00 40.78 181 SER A O 1
ATOM 1458 N N . LEU A 1 182 ? -12.632 9.602 70.935 1.00 48.06 182 LEU A N 1
ATOM 1459 C CA . LEU A 1 182 ? -13.368 9.761 69.691 1.00 48.06 182 LEU A CA 1
ATOM 1460 C C . LEU A 1 182 ? -12.393 10.097 68.555 1.00 48.06 182 LEU A C 1
ATOM 1462 O O . LEU A 1 182 ? -11.848 11.197 68.540 1.00 48.06 182 LEU A O 1
ATOM 1466 N N . GLU A 1 183 ? -12.252 9.207 67.577 1.00 40.59 183 GLU A N 1
ATOM 1467 C CA . GLU A 1 183 ? -11.828 9.603 66.236 1.00 40.59 183 GLU A CA 1
ATOM 1468 C C . GLU A 1 183 ? -13.050 9.610 65.319 1.00 40.59 183 GLU A C 1
ATOM 1470 O O . GLU A 1 183 ? -13.695 8.602 65.029 1.00 40.59 183 GLU A O 1
ATOM 1475 N N . LEU A 1 184 ? -13.415 10.840 64.979 1.00 50.22 184 LEU A N 1
ATOM 1476 C CA . LEU A 1 184 ? -14.530 11.255 64.157 1.00 50.22 184 LEU A CA 1
ATOM 1477 C C . LEU A 1 184 ? -14.020 11.328 62.709 1.00 50.22 184 LEU A C 1
ATOM 1479 O O . LEU A 1 184 ? -13.551 12.379 62.287 1.00 50.22 184 LEU A O 1
ATOM 1483 N N . GLU A 1 185 ? -14.083 10.243 61.934 1.00 43.12 185 GLU A N 1
ATOM 1484 C CA . GLU A 1 185 ? -13.840 10.346 60.487 1.00 43.12 185 GLU A CA 1
ATOM 1485 C C . GLU A 1 185 ? -15.143 10.650 59.750 1.00 43.12 185 GLU A C 1
ATOM 1487 O O . GLU A 1 185 ? -15.961 9.795 59.408 1.00 43.12 185 GLU A O 1
ATOM 1492 N N . HIS A 1 186 ? -15.323 11.950 59.555 1.00 49.03 186 HIS A N 1
ATOM 1493 C CA . HIS A 1 186 ? -16.338 12.581 58.741 1.00 49.03 186 HIS A CA 1
ATOM 1494 C C . HIS A 1 186 ? -15.790 12.734 57.319 1.00 49.03 186 HIS A C 1
ATOM 1496 O O . HIS A 1 186 ? -15.010 13.642 57.066 1.00 49.03 186 HIS A O 1
ATOM 1502 N N . ASN A 1 187 ? -16.205 11.878 56.385 1.00 44.38 187 ASN A N 1
ATOM 1503 C CA . ASN A 1 187 ? -15.941 12.089 54.960 1.00 44.38 187 ASN A CA 1
ATOM 1504 C C . ASN A 1 187 ? -17.235 11.953 54.154 1.00 44.38 187 ASN A C 1
ATOM 1506 O O . ASN A 1 187 ? -17.481 10.971 53.460 1.00 44.38 187 ASN A O 1
ATOM 1510 N N . HIS A 1 188 ? -18.061 12.995 54.245 1.00 49.47 188 HIS A N 1
ATOM 1511 C CA . HIS A 1 188 ? -18.962 13.383 53.169 1.00 49.47 188 HIS A CA 1
ATOM 1512 C C . HIS A 1 188 ? -18.424 14.670 52.553 1.00 49.47 188 HIS A C 1
ATOM 1514 O O . HIS A 1 188 ? -18.563 15.736 53.147 1.00 49.47 188 HIS A O 1
ATOM 1520 N N . ARG A 1 189 ? -17.867 14.591 51.344 1.00 57.34 189 ARG A N 1
ATOM 1521 C CA . ARG A 1 189 ? -17.927 15.717 50.411 1.00 57.34 189 ARG A CA 1
ATOM 1522 C C . ARG A 1 189 ? -17.803 15.220 48.976 1.00 57.34 189 ARG A C 1
ATOM 1524 O O . ARG A 1 189 ? -16.734 14.824 48.533 1.00 57.34 189 ARG A O 1
ATOM 1531 N N . LEU A 1 190 ? -18.941 15.233 48.289 1.00 48.59 190 LEU A N 1
ATOM 1532 C CA . LEU A 1 190 ? -19.004 15.391 46.843 1.00 48.59 190 LEU A CA 1
ATOM 1533 C C . LEU A 1 190 ? -18.636 16.847 46.532 1.00 48.59 190 LEU A C 1
ATOM 1535 O O . LEU A 1 190 ? -19.145 17.766 47.182 1.00 48.59 190 LEU A O 1
ATOM 1539 N N . GLY A 1 191 ? -17.743 17.024 45.570 1.00 44.25 191 GLY A N 1
ATOM 1540 C CA . GLY A 1 191 ? -17.291 18.290 45.011 1.00 44.25 191 GLY A CA 1
ATOM 1541 C C . GLY A 1 191 ? -16.368 17.980 43.856 1.00 44.25 191 GLY A C 1
ATOM 1542 O O . GLY A 1 191 ? -15.298 17.409 44.150 1.00 44.25 191 GLY A O 1
#

Secondary structure (DSSP, 8-state):
---PPPPPSS-EEHHHHHHHHT-S-HHHHHHHHHHTT--GGGSEE-HHHHHHHHHHHIIIIIS---HHHHHHHHHHHHHHTSPPPHHHHHHHHHHHHHHHHHHHHHHHHHHHHHHHHHHHHHHHHHHHHHHHHHHHHHHHHHHHHHHHHS----HHHHHHHHHH---------------------------

Radius of gyration: 43.24 Å; chains: 1; bounding box: 71×30×122 Å